Protein AF-A0A7S0TAI7-F1 (afdb_monomer_lite)

pLDDT: mean 79.93, std 14.96, range [39.25, 95.19]

Structure (mmCIF, N/CA/C/O backbone):
data_AF-A0A7S0TAI7-F1
#
_entry.id   AF-A0A7S0TAI7-F1
#
loop_
_atom_site.group_PDB
_atom_site.id
_atom_site.type_symbol
_atom_site.label_atom_id
_atom_site.label_alt_id
_atom_site.label_comp_id
_atom_site.label_asym_id
_atom_site.label_entity_id
_atom_site.label_seq_id
_atom_site.pdbx_PDB_ins_code
_atom_site.Cartn_x
_atom_site.Cartn_y
_atom_site.Cartn_z
_atom_site.occupancy
_atom_site.B_iso_or_equiv
_atom_site.auth_seq_id
_atom_site.auth_comp_id
_atom_site.auth_asym_id
_atom_site.auth_atom_id
_atom_site.pdbx_PDB_model_num
ATOM 1 N N . MET A 1 1 ? 7.697 -8.299 -8.522 1.00 50.38 1 MET A N 1
ATOM 2 C CA . MET A 1 1 ? 7.594 -9.772 -8.705 1.00 50.38 1 MET A CA 1
ATOM 3 C C . MET A 1 1 ? 7.096 -10.195 -10.099 1.00 50.38 1 MET A C 1
ATOM 5 O O . MET A 1 1 ? 7.446 -11.279 -10.552 1.00 50.38 1 MET A O 1
ATOM 9 N N . VAL A 1 2 ? 6.319 -9.353 -10.797 1.00 58.34 2 VAL A N 1
ATOM 10 C CA . VAL A 1 2 ? 5.763 -9.634 -12.139 1.00 58.34 2 VAL A CA 1
ATOM 11 C C . VAL A 1 2 ? 6.840 -9.710 -13.232 1.00 58.34 2 VAL A C 1
ATOM 13 O O . VAL A 1 2 ? 6.848 -10.672 -13.994 1.00 58.34 2 VAL A O 1
ATOM 16 N N . ALA A 1 3 ? 7.806 -8.783 -13.240 1.00 63.03 3 ALA A N 1
ATOM 17 C CA . ALA A 1 3 ? 8.882 -8.749 -14.238 1.00 63.03 3 ALA A CA 1
ATOM 18 C C . ALA A 1 3 ? 9.689 -10.059 -14.303 1.00 63.03 3 ALA A C 1
ATOM 20 O O . ALA A 1 3 ? 9.906 -10.595 -15.379 1.00 63.03 3 ALA A O 1
ATOM 21 N N . GLY A 1 4 ? 10.055 -10.649 -13.157 1.00 68.62 4 GLY A N 1
ATOM 22 C CA . GLY A 1 4 ? 10.811 -11.910 -13.126 1.00 68.62 4 GLY A CA 1
ATOM 23 C C . GLY A 1 4 ? 10.032 -13.114 -13.670 1.00 68.62 4 GLY A C 1
ATOM 24 O O . GLY A 1 4 ? 10.603 -13.956 -14.364 1.00 68.62 4 GLY A O 1
ATOM 25 N N . LYS A 1 5 ? 8.720 -13.183 -13.403 1.00 78.50 5 LYS A N 1
ATOM 26 C CA . LYS A 1 5 ? 7.843 -14.235 -13.944 1.00 78.50 5 LYS A CA 1
ATOM 27 C C . LYS A 1 5 ? 7.642 -14.068 -15.450 1.00 78.50 5 LYS A C 1
ATOM 29 O O . LYS A 1 5 ? 7.763 -15.048 -16.179 1.00 78.50 5 LYS A O 1
ATOM 34 N N . LEU A 1 6 ? 7.406 -12.837 -15.909 1.00 82.00 6 LEU A N 1
ATOM 35 C CA . LEU A 1 6 ? 7.269 -12.521 -17.330 1.00 82.00 6 LEU A CA 1
ATOM 36 C C . LEU A 1 6 ? 8.564 -12.818 -18.094 1.00 82.00 6 LEU A C 1
ATOM 38 O O . LEU A 1 6 ? 8.524 -13.518 -19.099 1.00 82.00 6 LEU A O 1
ATOM 42 N N . SER A 1 7 ? 9.715 -12.376 -17.583 1.00 80.88 7 SER A N 1
ATOM 43 C CA . SER A 1 7 ? 11.014 -12.660 -18.199 1.00 80.88 7 SER A CA 1
ATOM 44 C C . SER A 1 7 ? 11.284 -14.159 -18.280 1.00 80.88 7 SER A C 1
ATOM 46 O O . SER A 1 7 ? 11.722 -14.646 -19.317 1.00 80.88 7 SER A O 1
ATOM 48 N N . SER A 1 8 ? 10.966 -14.913 -17.225 1.00 83.44 8 SER A N 1
ATOM 49 C CA . SER A 1 8 ? 11.125 -16.372 -17.228 1.00 83.44 8 SER A CA 1
ATOM 50 C C . SER A 1 8 ? 10.260 -17.043 -18.299 1.00 83.44 8 SER A C 1
ATOM 52 O O . SER A 1 8 ? 10.715 -17.961 -18.978 1.00 83.44 8 SER A O 1
ATOM 54 N N . GLU A 1 9 ? 9.024 -16.579 -18.477 1.00 88.56 9 GLU A N 1
ATOM 55 C CA . GLU A 1 9 ? 8.106 -17.118 -19.481 1.00 88.56 9 GLU A CA 1
ATOM 56 C C . GLU A 1 9 ? 8.510 -16.727 -20.912 1.00 88.56 9 GLU A C 1
ATOM 58 O O . GLU A 1 9 ? 8.423 -17.545 -21.826 1.00 88.56 9 GLU A O 1
ATOM 63 N N . LEU A 1 10 ? 9.033 -15.515 -21.107 1.00 88.38 10 LEU A N 1
ATOM 64 C CA . LEU A 1 10 ? 9.591 -15.068 -22.384 1.00 88.38 10 LEU A CA 1
ATOM 65 C C . LEU A 1 10 ? 10.833 -15.884 -22.771 1.00 88.38 10 LEU A C 1
ATOM 67 O O . LEU A 1 10 ? 10.927 -16.350 -23.906 1.00 88.38 10 LEU A O 1
ATOM 71 N N . ILE A 1 11 ? 11.735 -16.147 -21.822 1.00 89.75 11 ILE A N 1
ATOM 72 C CA . ILE A 1 11 ? 12.920 -16.991 -22.044 1.00 89.75 11 ILE A CA 1
ATOM 73 C C . ILE A 1 11 ? 12.516 -18.410 -22.463 1.00 89.75 11 ILE A C 1
ATOM 75 O O . ILE A 1 11 ? 13.083 -18.953 -23.409 1.00 89.75 11 ILE A O 1
ATOM 79 N N . ARG A 1 12 ? 11.494 -19.003 -21.827 1.00 92.69 12 ARG A N 1
ATOM 80 C CA . ARG A 1 12 ? 10.959 -20.324 -22.224 1.00 92.69 12 ARG A CA 1
ATOM 81 C C . ARG A 1 12 ? 10.441 -20.362 -23.661 1.00 92.69 12 ARG A C 1
ATOM 83 O O . ARG A 1 12 ? 10.404 -21.430 -24.263 1.00 92.69 12 ARG A O 1
ATOM 90 N N . ARG A 1 13 ? 10.050 -19.213 -24.209 1.00 92.12 13 ARG A N 1
ATOM 91 C CA . ARG A 1 13 ? 9.591 -19.050 -25.595 1.00 92.12 13 ARG A CA 1
ATOM 92 C C . ARG A 1 13 ? 10.711 -18.616 -26.545 1.00 92.12 13 ARG A C 1
ATOM 94 O O . ARG A 1 13 ? 10.419 -18.142 -27.637 1.00 92.12 13 ARG A O 1
ATOM 101 N N . ASN A 1 14 ? 11.975 -18.784 -26.147 1.00 90.06 14 ASN A N 1
ATOM 102 C CA . ASN A 1 14 ? 13.171 -18.365 -26.886 1.00 90.06 14 ASN A CA 1
ATOM 103 C C . ASN A 1 14 ? 13.270 -16.851 -27.146 1.00 90.06 14 ASN A C 1
ATOM 105 O O . ASN A 1 14 ? 14.043 -16.428 -28.006 1.00 90.06 14 ASN A O 1
ATOM 109 N N . ALA A 1 15 ? 12.539 -16.023 -26.395 1.00 88.69 15 ALA A N 1
ATOM 110 C CA . ALA A 1 15 ? 12.752 -14.581 -26.408 1.00 88.69 15 ALA A CA 1
ATOM 111 C C . ALA A 1 15 ? 13.923 -14.197 -25.488 1.00 88.69 15 ALA A C 1
ATOM 113 O O . ALA A 1 15 ? 14.275 -14.916 -24.550 1.00 88.69 15 ALA A O 1
ATOM 114 N N . ARG A 1 16 ? 14.524 -13.032 -25.748 1.00 85.62 16 ARG A N 1
ATOM 115 C CA . ARG A 1 16 ? 15.621 -12.462 -24.951 1.00 85.62 16 ARG A CA 1
ATOM 116 C C . ARG A 1 16 ? 15.142 -11.173 -24.279 1.00 85.62 16 ARG A C 1
ATOM 118 O O . ARG A 1 16 ? 15.416 -10.092 -24.792 1.00 85.62 16 ARG A O 1
ATOM 125 N N . PRO A 1 17 ? 14.365 -11.265 -23.185 1.00 86.00 17 PRO A N 1
ATOM 126 C CA . PRO A 1 17 ? 13.837 -10.079 -22.532 1.00 86.00 17 PRO A CA 1
ATOM 127 C C . PRO A 1 17 ? 14.972 -9.276 -21.895 1.00 86.00 17 PRO A C 1
ATOM 129 O O . PRO A 1 17 ? 15.778 -9.820 -21.139 1.00 86.00 17 PRO A O 1
ATOM 132 N N . VAL A 1 18 ? 14.989 -7.973 -22.155 1.00 80.44 18 VAL A N 1
ATOM 133 C CA . VAL A 1 18 ? 15.789 -7.004 -21.405 1.00 80.44 18 VAL A CA 1
ATOM 134 C C . VAL A 1 18 ? 14.830 -6.195 -20.550 1.00 80.44 18 VAL A C 1
ATOM 136 O O . VAL A 1 18 ? 13.822 -5.689 -21.039 1.00 80.44 18 VAL A O 1
ATOM 139 N N . TRP A 1 19 ? 15.116 -6.118 -19.254 1.00 77.44 19 TRP A N 1
ATOM 140 C CA . TRP A 1 19 ? 14.303 -5.358 -18.316 1.00 77.44 19 TRP A CA 1
ATOM 141 C C . TRP A 1 19 ? 14.968 -4.017 -18.031 1.00 77.44 19 TRP A C 1
ATOM 143 O O . TRP A 1 19 ? 16.005 -3.977 -17.376 1.00 77.44 19 TRP A O 1
ATOM 153 N N . CYS A 1 20 ? 14.349 -2.935 -18.498 1.00 78.25 20 CYS A N 1
ATOM 154 C CA . CYS A 1 20 ? 14.818 -1.571 -18.278 1.00 78.25 20 CYS A CA 1
ATOM 155 C C . CYS A 1 20 ? 13.802 -0.818 -17.405 1.00 78.25 20 CYS A C 1
ATOM 157 O O . CYS A 1 20 ? 12.833 -0.264 -17.928 1.00 78.25 20 CYS A O 1
ATOM 159 N N . PRO A 1 21 ? 13.956 -0.813 -16.069 1.00 74.31 21 PRO A N 1
ATOM 160 C CA . PRO A 1 21 ? 13.068 -0.051 -15.204 1.00 74.31 21 PRO A CA 1
ATOM 161 C C . PRO A 1 21 ? 13.319 1.445 -15.423 1.00 74.31 21 PRO A C 1
ATOM 163 O O . PRO A 1 21 ? 14.348 1.968 -15.013 1.00 74.31 21 PRO A O 1
ATOM 166 N N . VAL A 1 22 ? 12.372 2.128 -16.065 1.00 75.56 22 VAL A N 1
ATOM 167 C CA . VAL A 1 22 ? 12.444 3.579 -16.337 1.00 75.56 22 VAL A CA 1
ATOM 168 C C . VAL A 1 22 ? 12.028 4.433 -15.138 1.00 75.56 22 VAL A C 1
ATOM 170 O O . VAL A 1 22 ? 12.395 5.600 -15.040 1.00 75.56 22 VAL A O 1
ATOM 173 N N . ASN A 1 23 ? 11.302 3.829 -14.197 1.00 77.62 23 ASN A N 1
ATOM 174 C CA . ASN A 1 23 ? 10.833 4.464 -12.975 1.00 77.62 23 ASN A CA 1
ATOM 175 C C . ASN A 1 23 ? 11.470 3.808 -11.748 1.00 77.62 23 ASN A C 1
ATOM 177 O O . ASN A 1 23 ? 11.729 2.602 -11.726 1.00 77.62 23 ASN A O 1
ATOM 181 N N . GLN A 1 24 ? 11.672 4.605 -10.706 1.00 80.06 24 GLN A N 1
ATOM 182 C CA . GLN A 1 24 ? 12.030 4.165 -9.368 1.00 80.06 24 GLN A CA 1
ATOM 183 C C . GLN A 1 24 ? 10.965 4.592 -8.366 1.00 80.06 24 GLN A C 1
ATOM 185 O O . GLN A 1 24 ? 10.348 5.649 -8.480 1.00 80.06 24 GLN A O 1
ATOM 190 N N . VAL A 1 25 ? 10.772 3.749 -7.362 1.00 81.50 25 VAL A N 1
ATOM 191 C CA . VAL A 1 25 ? 9.865 4.010 -6.253 1.00 81.50 25 VAL A CA 1
ATOM 192 C C . VAL A 1 25 ? 10.687 4.493 -5.070 1.00 81.50 25 VAL A C 1
ATOM 194 O O . VAL A 1 25 ? 11.567 3.779 -4.588 1.00 81.50 25 VAL A O 1
ATOM 197 N N . VAL A 1 26 ? 10.379 5.690 -4.587 1.00 81.62 26 VAL A N 1
ATOM 198 C CA . VAL A 1 26 ? 11.016 6.282 -3.413 1.00 81.62 26 VAL A CA 1
ATOM 199 C C . VAL A 1 26 ? 9.984 6.370 -2.299 1.00 81.62 26 VAL A C 1
ATOM 201 O O . VAL A 1 26 ? 8.971 7.048 -2.440 1.00 81.62 26 VAL A O 1
ATOM 204 N N . LEU A 1 27 ? 10.219 5.657 -1.197 1.00 80.69 27 LEU A N 1
ATOM 205 C CA . LEU A 1 27 ? 9.341 5.708 -0.025 1.00 80.69 27 LEU A CA 1
ATOM 206 C C . LEU A 1 27 ? 9.444 7.079 0.645 1.00 80.69 27 LEU A C 1
ATOM 208 O O . LEU A 1 27 ? 10.544 7.627 0.744 1.00 80.69 27 LEU A O 1
ATOM 212 N N . ASP A 1 28 ? 8.320 7.607 1.129 1.00 77.81 28 ASP A N 1
ATOM 213 C CA . ASP A 1 28 ? 8.264 8.952 1.711 1.00 77.81 28 ASP A CA 1
ATOM 214 C C . ASP A 1 28 ? 9.182 9.090 2.942 1.00 77.81 28 ASP A C 1
ATOM 216 O O . ASP A 1 28 ? 9.958 10.040 3.033 1.00 77.81 28 ASP A O 1
ATOM 220 N N . SER A 1 29 ? 9.225 8.059 3.798 1.00 65.12 29 SER A N 1
ATOM 221 C CA . SER A 1 29 ? 10.153 7.954 4.941 1.00 65.12 29 SER A CA 1
ATOM 222 C C . SER A 1 29 ? 11.623 8.161 4.543 1.00 65.12 29 SER A C 1
ATOM 224 O O . SER A 1 29 ? 12.410 8.780 5.258 1.00 65.12 29 SER A O 1
ATOM 226 N N . ARG A 1 30 ? 12.011 7.694 3.351 1.00 67.31 30 ARG A N 1
ATOM 227 C CA . ARG A 1 30 ? 13.399 7.721 2.869 1.00 67.31 30 ARG A CA 1
ATOM 228 C C . ARG A 1 30 ? 13.777 9.006 2.148 1.00 67.31 30 ARG A C 1
ATOM 230 O O . ARG A 1 30 ? 14.970 9.219 1.924 1.00 67.31 30 ARG A O 1
ATOM 237 N N . LEU A 1 31 ? 12.818 9.875 1.819 1.00 60.56 31 LEU A N 1
ATOM 238 C CA . LEU A 1 31 ? 13.099 11.155 1.156 1.00 60.56 31 LEU A CA 1
ATOM 239 C C . LEU A 1 31 ? 14.039 12.035 1.989 1.00 60.56 31 LEU A C 1
ATOM 241 O O . LEU A 1 31 ? 14.880 12.729 1.422 1.00 60.56 31 LEU A O 1
ATOM 245 N N . ARG A 1 32 ? 14.002 11.911 3.324 1.00 58.22 32 ARG A N 1
ATOM 246 C CA . ARG A 1 32 ? 14.950 12.573 4.238 1.00 58.22 32 ARG A CA 1
ATOM 247 C C . ARG A 1 32 ? 16.418 12.231 3.951 1.00 58.22 32 ARG A C 1
ATOM 249 O O . ARG A 1 32 ? 17.289 13.066 4.164 1.00 58.22 32 ARG A O 1
ATOM 256 N N . ARG A 1 33 ? 16.712 11.011 3.484 1.00 54.72 33 ARG A N 1
ATOM 257 C CA . ARG A 1 33 ? 18.091 10.504 3.335 1.00 54.72 33 ARG A CA 1
ATOM 258 C C . ARG A 1 33 ? 18.715 10.804 1.976 1.00 54.72 33 ARG A C 1
ATOM 260 O O . ARG A 1 33 ? 19.932 10.735 1.855 1.00 54.72 33 ARG A O 1
ATOM 267 N N . LEU A 1 34 ? 17.907 11.111 0.962 1.00 51.22 34 LEU A N 1
ATOM 268 C CA . LEU A 1 34 ? 18.382 11.203 -0.422 1.00 51.22 34 LEU A CA 1
ATOM 269 C C . LEU A 1 34 ? 18.854 12.598 -0.845 1.00 51.22 34 LEU A C 1
ATOM 271 O O . LEU A 1 34 ? 19.317 12.736 -1.971 1.00 51.22 34 LEU A O 1
ATOM 275 N N . GLY A 1 35 ? 18.776 13.622 0.016 1.00 47.53 35 GLY A N 1
ATOM 276 C CA . GLY A 1 35 ? 19.361 14.946 -0.259 1.00 47.53 35 GLY A CA 1
ATOM 277 C C . GLY A 1 35 ? 18.914 15.591 -1.580 1.00 47.53 35 GLY A C 1
ATOM 278 O O . GLY A 1 35 ? 19.583 16.491 -2.084 1.00 47.53 35 GLY A O 1
ATOM 279 N N . ALA A 1 36 ? 17.806 15.127 -2.165 1.00 44.38 36 ALA A N 1
ATOM 280 C CA . ALA A 1 36 ? 17.353 15.522 -3.487 1.00 44.38 36 ALA A CA 1
ATOM 281 C C . ALA A 1 36 ? 16.633 16.875 -3.413 1.00 44.38 36 ALA A C 1
ATOM 283 O O . ALA A 1 36 ? 15.410 16.941 -3.364 1.00 44.38 36 ALA A O 1
ATOM 284 N N . GLY A 1 37 ? 17.426 17.946 -3.366 1.00 41.34 37 GLY A N 1
ATOM 285 C CA . GLY A 1 37 ? 17.223 19.217 -4.073 1.00 41.34 37 GLY A CA 1
ATOM 286 C C . GLY A 1 37 ? 16.024 20.120 -3.759 1.00 41.34 37 GLY A C 1
ATOM 287 O O . GLY A 1 37 ? 16.156 21.319 -3.970 1.00 41.34 37 GLY A O 1
ATOM 288 N N . VAL A 1 38 ? 14.884 19.630 -3.268 1.00 43.66 38 VAL A N 1
ATOM 289 C CA . VAL A 1 38 ? 13.688 20.446 -2.979 1.00 43.66 38 VAL A CA 1
ATOM 290 C C . VAL A 1 38 ? 12.870 19.800 -1.855 1.00 43.66 38 VAL A C 1
ATOM 292 O O . VAL A 1 38 ? 11.748 19.352 -2.059 1.00 43.66 38 VAL A O 1
ATOM 295 N N . VAL A 1 39 ? 13.422 19.711 -0.644 1.00 43.34 39 VAL A N 1
ATOM 296 C CA . VAL A 1 39 ? 12.605 19.422 0.547 1.00 43.34 39 VAL A CA 1
ATOM 297 C C . VAL A 1 39 ? 13.062 20.332 1.678 1.00 43.34 39 VAL A C 1
ATOM 299 O O . VAL A 1 39 ? 13.987 20.035 2.431 1.00 43.34 39 VAL A O 1
ATOM 302 N N . THR A 1 40 ? 12.416 21.488 1.772 1.00 39.25 40 THR A N 1
ATOM 303 C CA . THR A 1 40 ? 12.412 22.321 2.973 1.00 39.25 40 THR A CA 1
ATOM 304 C C . THR A 1 40 ? 11.768 21.520 4.108 1.00 39.25 40 THR A C 1
ATOM 306 O O . THR A 1 40 ? 10.599 21.183 3.986 1.00 39.25 40 THR A O 1
ATOM 309 N N . GLN A 1 41 ? 12.525 21.177 5.157 1.00 41.72 41 GLN A N 1
ATOM 310 C CA . GLN A 1 41 ? 12.052 20.855 6.522 1.00 41.72 41 GLN A CA 1
ATOM 311 C C . GLN A 1 41 ? 10.620 20.280 6.681 1.00 41.72 41 GLN A C 1
ATOM 313 O O . GLN A 1 41 ? 9.854 20.791 7.490 1.00 41.72 41 GLN A O 1
ATOM 318 N N . ASN A 1 42 ? 10.245 19.215 5.969 1.00 48.50 42 ASN A N 1
ATOM 319 C CA . ASN A 1 42 ? 8.951 18.570 6.197 1.00 48.50 42 ASN A CA 1
ATOM 320 C C . ASN A 1 42 ? 9.164 17.209 6.848 1.00 48.50 42 ASN A C 1
ATOM 322 O O . ASN A 1 42 ? 9.774 16.300 6.278 1.00 48.50 42 ASN A O 1
ATOM 326 N N . ASP A 1 43 ? 8.665 17.091 8.074 1.00 58.09 43 ASP A N 1
ATOM 327 C CA . ASP A 1 43 ? 8.424 15.810 8.708 1.00 58.09 43 ASP A CA 1
ATOM 328 C C . ASP A 1 43 ? 7.557 14.958 7.784 1.00 58.09 43 ASP A C 1
ATOM 330 O O . ASP A 1 43 ? 6.538 15.424 7.277 1.00 58.09 43 ASP A O 1
ATOM 334 N N . SER A 1 44 ? 8.001 13.731 7.500 1.00 73.06 44 SER A N 1
ATOM 335 C CA . SER A 1 44 ? 7.239 12.810 6.658 1.00 73.06 44 SER A CA 1
ATOM 336 C C . SER A 1 44 ? 5.847 12.644 7.269 1.00 73.06 44 SER A C 1
ATOM 338 O O . SER A 1 44 ? 5.715 12.151 8.392 1.00 73.06 44 SER A O 1
ATOM 340 N N . GLU A 1 45 ? 4.810 13.052 6.532 1.00 84.25 45 GLU A N 1
ATOM 341 C CA . GLU A 1 45 ? 3.407 12.894 6.941 1.00 84.25 45 GLU A CA 1
ATOM 342 C C . GLU A 1 45 ? 3.107 11.428 7.275 1.00 84.25 45 GLU A C 1
ATOM 344 O O . GLU A 1 45 ? 2.316 11.134 8.170 1.00 84.25 45 GLU A O 1
ATOM 349 N N . LEU A 1 46 ? 3.791 10.500 6.595 1.00 89.56 46 LEU A N 1
ATOM 350 C CA . LEU A 1 46 ? 3.717 9.072 6.868 1.00 89.56 46 LEU A CA 1
ATOM 351 C C . LEU A 1 46 ? 4.274 8.708 8.244 1.00 89.56 46 LEU A C 1
ATOM 353 O O . LEU A 1 46 ? 3.648 7.914 8.943 1.00 89.56 46 LEU A O 1
ATOM 357 N N . LEU A 1 47 ? 5.410 9.275 8.660 1.00 88.88 47 LEU A N 1
ATOM 358 C CA . LEU A 1 47 ? 5.949 9.031 10.002 1.00 88.88 47 LEU A CA 1
ATOM 359 C C . LEU A 1 47 ? 4.989 9.546 11.072 1.00 88.88 47 LEU A C 1
ATOM 361 O O . LEU A 1 47 ? 4.685 8.812 12.008 1.00 88.88 47 LEU A O 1
ATOM 365 N N . TYR A 1 48 ? 4.454 10.757 10.902 1.00 88.50 48 TYR A N 1
ATOM 366 C CA . TYR A 1 48 ? 3.476 11.318 11.834 1.00 88.50 48 TYR A CA 1
ATOM 367 C C . TYR A 1 48 ? 2.209 10.455 11.915 1.00 88.50 48 TYR A C 1
ATOM 369 O O . TYR A 1 48 ? 1.799 10.045 13.000 1.00 88.50 48 TYR A O 1
ATOM 377 N N . ALA A 1 49 ? 1.637 10.085 10.766 1.00 91.19 49 ALA A N 1
ATOM 378 C CA . ALA A 1 49 ? 0.470 9.210 10.711 1.00 91.19 49 ALA A CA 1
ATOM 379 C C . ALA A 1 49 ? 0.738 7.819 11.312 1.00 91.19 49 ALA A C 1
ATOM 381 O O . ALA A 1 49 ? -0.166 7.218 11.885 1.00 91.19 49 ALA A O 1
ATOM 382 N N . THR A 1 50 ? 1.975 7.318 11.218 1.00 91.75 50 THR A N 1
ATOM 383 C CA . THR A 1 50 ? 2.383 6.041 11.825 1.00 91.75 50 THR A CA 1
ATOM 384 C C . THR A 1 50 ? 2.554 6.156 13.343 1.00 91.75 50 THR A C 1
ATOM 386 O O . THR A 1 50 ? 2.243 5.210 14.061 1.00 91.75 50 THR A O 1
ATOM 389 N N . VAL A 1 51 ? 2.996 7.304 13.865 1.00 90.81 51 VAL A N 1
ATOM 390 C CA . VAL A 1 51 ? 2.998 7.565 15.317 1.00 90.81 51 VAL A CA 1
ATOM 391 C C . VAL A 1 51 ? 1.565 7.646 15.849 1.00 90.81 51 VAL A C 1
ATOM 393 O O . VAL A 1 51 ? 1.253 7.063 16.884 1.00 90.81 51 VAL A O 1
ATOM 396 N N . GLU A 1 52 ? 0.671 8.308 15.116 1.00 91.94 52 GLU A N 1
ATOM 397 C CA . GLU A 1 52 ? -0.744 8.443 15.474 1.00 91.94 52 GLU A CA 1
ATOM 398 C C . GLU A 1 52 ? -1.617 7.268 15.012 1.00 91.94 52 GLU A C 1
ATOM 400 O O . GLU A 1 52 ? -2.841 7.401 14.942 1.00 91.94 52 GLU A O 1
ATOM 405 N N . LEU A 1 53 ? -1.032 6.112 14.686 1.00 91.62 53 LEU A N 1
ATOM 406 C CA . LEU A 1 53 ? -1.762 5.032 14.020 1.00 91.62 53 LEU A CA 1
ATOM 407 C C . LEU A 1 53 ? -2.969 4.541 14.834 1.00 91.62 53 LEU A C 1
ATOM 409 O O . LEU A 1 53 ? -4.010 4.237 14.266 1.00 91.62 53 LEU A O 1
ATOM 413 N N . SER A 1 54 ? -2.867 4.555 16.167 1.00 90.12 54 SER A N 1
ATOM 414 C CA . SER A 1 54 ? -3.956 4.198 17.089 1.00 90.12 54 SER A CA 1
ATOM 415 C C . SER A 1 54 ? -5.138 5.172 17.088 1.00 90.12 54 SER A C 1
ATOM 417 O O . SER A 1 54 ? -6.158 4.889 17.707 1.00 90.12 54 SER A O 1
ATOM 419 N N . SER A 1 55 ? -4.994 6.344 16.464 1.00 91.25 55 SER A N 1
ATOM 420 C CA . SER A 1 55 ? -6.088 7.302 16.283 1.00 91.25 55 SER A CA 1
ATOM 421 C C . SER A 1 55 ? -6.952 6.994 15.061 1.00 91.25 55 SER A C 1
ATOM 423 O O . SER A 1 55 ? -7.984 7.635 14.892 1.00 91.25 55 SER A O 1
ATOM 425 N N . TYR A 1 56 ? -6.530 6.047 14.218 1.00 91.88 56 TYR A N 1
ATOM 426 C CA . TYR A 1 56 ? -7.277 5.589 13.056 1.00 91.88 56 TYR A CA 1
ATOM 427 C C . TYR A 1 56 ? -7.927 4.244 13.352 1.00 91.88 56 TYR A C 1
ATOM 429 O O . TYR A 1 56 ? -7.275 3.309 13.804 1.00 91.88 56 TYR A O 1
ATOM 437 N N . GLU A 1 57 ? -9.205 4.111 13.034 1.00 90.56 57 GLU A N 1
ATOM 438 C CA . GLU A 1 57 ? -9.907 2.836 13.113 1.00 90.56 57 GLU A CA 1
ATOM 439 C C . GLU A 1 57 ? -9.579 1.953 11.909 1.00 90.56 57 GLU A C 1
ATOM 441 O O . GLU A 1 57 ? -9.561 0.730 12.032 1.00 90.56 57 GLU A O 1
ATOM 446 N N . ILE A 1 58 ? -9.322 2.564 10.747 1.00 91.06 58 ILE A N 1
ATOM 447 C CA . ILE A 1 58 ? -9.101 1.850 9.487 1.00 91.06 58 ILE A CA 1
ATOM 448 C C . ILE A 1 58 ? -7.865 2.388 8.781 1.00 91.06 58 ILE A C 1
ATOM 450 O O . ILE A 1 58 ? -7.729 3.594 8.580 1.00 91.06 58 ILE A O 1
ATOM 454 N N . VAL A 1 59 ? -7.011 1.480 8.311 1.00 93.75 59 VAL A N 1
ATOM 455 C CA . VAL A 1 59 ? -5.904 1.806 7.406 1.00 93.75 59 VAL A CA 1
ATOM 456 C C . VAL A 1 59 ? -6.054 1.007 6.121 1.00 93.75 59 VAL A C 1
ATOM 458 O O . VAL A 1 59 ? -6.086 -0.223 6.142 1.00 93.75 59 VAL A O 1
ATOM 461 N N . MET A 1 60 ? -6.130 1.707 4.992 1.00 92.81 60 MET A N 1
ATOM 462 C CA . MET A 1 60 ? -6.245 1.095 3.672 1.00 92.81 60 MET A CA 1
ATOM 463 C C . MET A 1 60 ? -4.892 1.091 2.955 1.00 92.81 60 MET A C 1
ATOM 465 O O . MET A 1 60 ? -4.269 2.140 2.769 1.00 92.81 60 MET A O 1
ATOM 469 N N . LEU A 1 61 ? -4.471 -0.099 2.523 1.00 92.62 61 LEU A N 1
ATOM 470 C CA . LEU A 1 61 ? -3.236 -0.343 1.778 1.00 92.62 61 LEU A CA 1
ATOM 471 C C . LEU A 1 61 ? -3.590 -0.794 0.355 1.00 92.62 61 LEU A C 1
ATOM 473 O O . LEU A 1 61 ? -4.187 -1.857 0.160 1.00 92.62 61 LEU A O 1
ATOM 477 N N . PHE A 1 62 ? -3.246 0.026 -0.639 1.00 87.75 62 PHE A N 1
ATOM 478 C CA . PHE A 1 62 ? -3.678 -0.176 -2.028 1.00 87.75 62 PHE A CA 1
ATOM 479 C C . PHE A 1 62 ? -2.752 -1.078 -2.841 1.00 87.75 62 PHE A C 1
ATOM 481 O O . PHE A 1 62 ? -3.185 -1.700 -3.806 1.00 87.75 62 PHE A O 1
ATOM 488 N N . ASP A 1 63 ? -1.479 -1.154 -2.476 1.00 89.62 63 ASP A N 1
ATOM 489 C CA . ASP A 1 63 ? -0.468 -1.864 -3.254 1.00 89.62 63 ASP A CA 1
ATOM 490 C C . ASP A 1 63 ? 0.689 -2.351 -2.370 1.00 89.62 63 ASP A C 1
ATOM 492 O O . ASP A 1 63 ? 0.809 -1.982 -1.198 1.00 89.62 63 ASP A O 1
ATOM 496 N N . GLU A 1 64 ? 1.562 -3.190 -2.933 1.00 91.62 64 GLU A N 1
ATOM 497 C CA . GLU A 1 64 ? 2.745 -3.713 -2.234 1.00 91.62 64 GLU A CA 1
ATOM 498 C C . GLU A 1 64 ? 3.635 -2.585 -1.685 1.00 91.62 64 GLU A C 1
ATOM 500 O O . GLU A 1 64 ? 4.231 -2.725 -0.616 1.00 91.62 64 GLU A O 1
ATOM 505 N N . VAL A 1 65 ? 3.714 -1.453 -2.387 1.00 91.12 65 VAL A N 1
ATOM 506 C CA . VAL A 1 65 ? 4.578 -0.333 -2.011 1.00 91.12 65 VAL A CA 1
ATOM 507 C C . VAL A 1 65 ? 4.040 0.382 -0.775 1.00 91.12 65 VAL A C 1
ATOM 509 O O . VAL A 1 65 ? 4.819 0.710 0.113 1.00 91.12 65 VAL A O 1
ATOM 512 N N . SER A 1 66 ? 2.726 0.563 -0.660 1.00 92.25 66 SER A N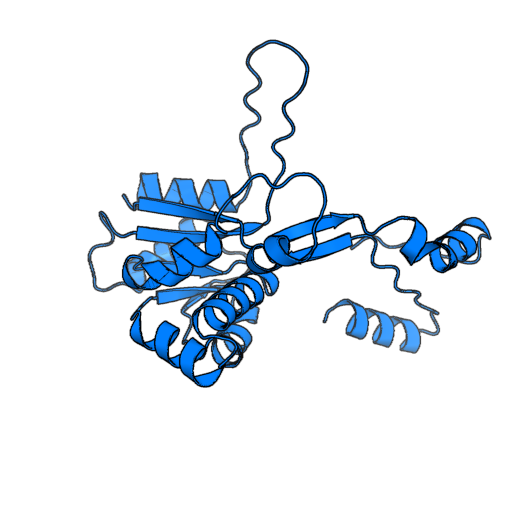 1
ATOM 513 C CA . SER A 1 66 ? 2.079 1.138 0.523 1.00 92.25 66 SER A CA 1
ATOM 514 C C . SER A 1 66 ? 2.310 0.285 1.780 1.00 92.25 66 SER A C 1
ATOM 516 O O . SER A 1 66 ? 2.567 0.830 2.854 1.00 92.25 66 SER A O 1
ATOM 518 N N . VAL A 1 67 ? 2.334 -1.050 1.642 1.00 94.62 67 VAL A N 1
ATOM 519 C CA . VAL A 1 67 ? 2.692 -1.977 2.733 1.00 94.62 67 VAL A CA 1
ATOM 520 C C . VAL A 1 67 ? 4.152 -1.777 3.146 1.00 94.62 67 VAL A C 1
ATOM 522 O O . VAL A 1 67 ? 4.466 -1.704 4.335 1.00 94.62 67 VAL A O 1
ATOM 525 N N . LEU A 1 68 ? 5.058 -1.678 2.167 1.00 93.69 68 LEU A N 1
ATOM 526 C CA . LEU A 1 68 ? 6.480 -1.449 2.426 1.00 93.69 68 LEU A CA 1
ATOM 527 C C . LEU A 1 68 ? 6.738 -0.077 3.050 1.00 93.69 68 LEU A C 1
ATOM 529 O O . LEU A 1 68 ? 7.563 0.008 3.951 1.00 93.69 68 LEU A O 1
ATOM 533 N N . ALA A 1 69 ? 6.028 0.960 2.612 1.00 92.00 69 ALA A N 1
ATOM 534 C CA . ALA A 1 69 ? 6.133 2.310 3.149 1.00 92.00 69 ALA A CA 1
ATOM 535 C C . ALA A 1 69 ? 5.756 2.349 4.634 1.00 92.00 69 ALA A C 1
ATOM 537 O O . ALA A 1 69 ? 6.538 2.838 5.446 1.00 92.00 69 ALA A O 1
ATOM 538 N N . LEU A 1 70 ? 4.609 1.766 5.006 1.00 94.06 70 LEU A N 1
ATOM 539 C CA . LEU A 1 70 ? 4.182 1.695 6.405 1.00 94.06 70 LEU A CA 1
ATOM 540 C C . LEU A 1 70 ? 5.171 0.896 7.263 1.00 94.06 70 LEU A C 1
ATOM 542 O O . LEU A 1 70 ? 5.501 1.308 8.374 1.00 94.06 70 LEU A O 1
ATOM 546 N N . ARG A 1 71 ? 5.696 -0.221 6.739 1.00 94.50 71 ARG A N 1
ATOM 547 C CA . ARG A 1 71 ? 6.746 -0.988 7.425 1.00 94.50 71 ARG A CA 1
ATOM 548 C C . ARG A 1 71 ? 7.989 -0.139 7.663 1.00 94.50 71 ARG A C 1
ATOM 550 O O . ARG A 1 71 ? 8.556 -0.188 8.747 1.00 94.50 71 ARG A O 1
ATOM 557 N N . ASP A 1 72 ? 8.442 0.579 6.643 1.00 91.94 72 ASP A N 1
ATOM 558 C CA . ASP A 1 72 ? 9.669 1.369 6.707 1.00 91.94 72 ASP A CA 1
ATOM 559 C C . ASP A 1 72 ? 9.524 2.538 7.690 1.00 91.94 72 ASP A C 1
ATOM 561 O O . ASP A 1 72 ? 10.425 2.771 8.490 1.00 91.94 72 ASP A O 1
ATOM 565 N N . ALA A 1 73 ? 8.358 3.190 7.711 1.00 91.44 73 ALA A N 1
ATOM 566 C CA . ALA A 1 73 ? 8.013 4.205 8.703 1.00 91.44 73 ALA A CA 1
ATOM 567 C C . ALA A 1 73 ? 7.999 3.639 10.134 1.00 91.44 73 ALA A C 1
ATOM 569 O O . ALA A 1 73 ? 8.603 4.215 11.038 1.00 91.44 73 ALA A O 1
ATOM 570 N N . ALA A 1 74 ? 7.378 2.473 10.342 1.00 93.00 74 ALA A N 1
ATOM 571 C CA . ALA A 1 74 ? 7.361 1.810 11.645 1.00 93.00 74 ALA A CA 1
ATOM 572 C C . ALA A 1 74 ? 8.765 1.375 12.099 1.00 93.00 74 ALA A C 1
ATOM 574 O O . ALA A 1 74 ? 9.096 1.478 13.278 1.00 93.00 74 ALA A O 1
ATOM 575 N N . LEU A 1 75 ? 9.606 0.911 11.169 1.00 92.69 75 LEU A N 1
ATOM 576 C CA . LEU A 1 75 ? 11.008 0.597 11.438 1.00 92.69 75 LEU A CA 1
ATOM 577 C C . LEU A 1 75 ? 11.803 1.840 11.821 1.00 92.69 75 LEU A C 1
ATOM 579 O O . LEU A 1 75 ? 12.617 1.757 12.731 1.00 92.69 75 LEU A O 1
ATOM 583 N N . GLU A 1 76 ? 11.584 2.971 11.152 1.00 90.19 76 GLU A N 1
ATOM 584 C CA . GLU A 1 76 ? 12.254 4.229 11.488 1.00 90.19 76 GLU A CA 1
ATOM 585 C C . GLU A 1 76 ? 11.888 4.698 12.900 1.00 90.19 76 GLU A C 1
ATOM 587 O O . GLU A 1 76 ? 12.782 5.034 13.668 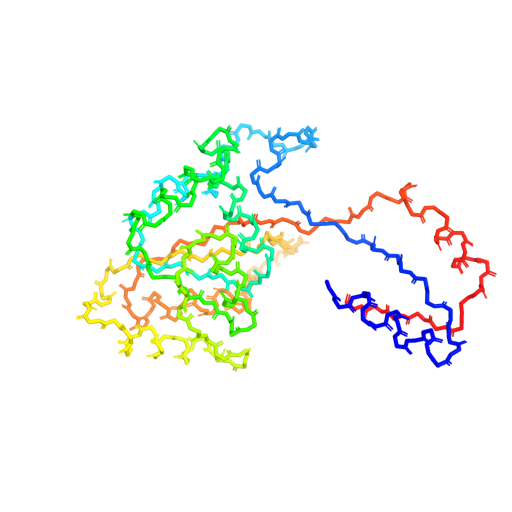1.00 90.19 76 GLU A O 1
ATOM 592 N N . ILE A 1 77 ? 10.608 4.624 13.278 1.00 89.31 77 ILE A N 1
ATOM 593 C CA . ILE A 1 77 ? 10.138 4.948 14.639 1.00 89.31 77 ILE A CA 1
ATOM 594 C C . ILE A 1 77 ? 10.729 3.994 15.689 1.00 89.31 77 ILE A C 1
ATOM 596 O O . ILE A 1 77 ? 10.966 4.385 16.828 1.00 89.31 77 ILE A O 1
ATOM 600 N N . ALA A 1 78 ? 10.963 2.737 15.315 1.00 91.69 78 ALA A N 1
ATOM 601 C CA . ALA A 1 78 ? 11.505 1.700 16.186 1.00 91.69 78 ALA A CA 1
ATOM 602 C C . ALA A 1 78 ? 13.041 1.567 16.114 1.00 91.69 78 ALA A C 1
ATOM 604 O O . ALA A 1 78 ? 13.567 0.498 16.442 1.00 91.69 78 ALA A O 1
ATOM 605 N N . ASP A 1 79 ? 13.756 2.590 15.632 1.00 89.69 79 ASP A N 1
ATOM 606 C CA . ASP A 1 79 ? 15.222 2.608 15.486 1.00 89.69 79 ASP A CA 1
ATOM 607 C C . ASP A 1 79 ? 15.790 1.381 14.735 1.00 89.69 79 ASP A C 1
ATOM 609 O O . ASP A 1 79 ? 16.853 0.842 15.045 1.00 89.69 79 ASP A O 1
ATOM 613 N N . GLY A 1 80 ? 15.057 0.897 13.730 1.00 90.19 80 GLY A N 1
ATOM 614 C CA . GLY A 1 80 ? 15.418 -0.251 12.896 1.00 90.19 80 GLY A CA 1
ATOM 615 C C . GLY A 1 80 ? 15.074 -1.626 13.483 1.00 90.19 80 GLY A C 1
ATOM 616 O O . GLY A 1 80 ? 15.377 -2.645 12.857 1.00 90.19 80 GLY A O 1
ATOM 617 N N . ASN A 1 81 ? 14.427 -1.700 14.649 1.00 94.25 81 ASN A N 1
ATOM 618 C CA . ASN A 1 81 ? 14.057 -2.966 15.281 1.00 94.25 81 ASN A CA 1
ATOM 619 C C . ASN A 1 81 ? 12.713 -3.512 14.751 1.00 94.25 81 ASN A C 1
ATOM 621 O O . ASN A 1 81 ? 11.642 -3.083 15.178 1.00 94.25 81 ASN A O 1
ATOM 625 N N . ASP A 1 82 ? 12.763 -4.518 13.865 1.00 93.94 82 ASP A N 1
ATOM 626 C CA . ASP A 1 82 ? 11.574 -5.132 13.230 1.00 93.94 82 ASP A CA 1
ATOM 627 C C . ASP A 1 82 ? 10.583 -5.728 14.241 1.00 93.94 82 ASP A C 1
ATOM 629 O O . ASP A 1 82 ? 9.371 -5.607 14.068 1.00 93.94 82 ASP A O 1
ATOM 633 N N . ALA A 1 83 ? 11.075 -6.326 15.331 1.00 93.62 83 ALA A N 1
ATOM 634 C CA . ALA A 1 83 ? 10.209 -6.911 16.351 1.00 93.62 83 ALA A CA 1
ATOM 635 C C . ALA A 1 83 ? 9.464 -5.832 17.150 1.00 93.62 83 ALA A C 1
ATOM 637 O O . ALA A 1 83 ? 8.285 -6.005 17.464 1.00 93.62 83 ALA A O 1
ATOM 638 N N . LEU A 1 84 ? 10.136 -4.720 17.467 1.00 93.19 84 LEU A N 1
ATOM 639 C CA . LEU A 1 84 ? 9.513 -3.580 18.139 1.00 93.19 84 LEU A CA 1
ATOM 640 C C . LEU A 1 84 ? 8.510 -2.879 17.215 1.00 93.19 84 LEU A C 1
ATOM 642 O O . LEU A 1 84 ? 7.392 -2.615 17.647 1.00 93.19 84 LEU A O 1
ATOM 646 N N . ALA A 1 85 ? 8.866 -2.671 15.943 1.00 92.94 85 ALA A N 1
ATOM 647 C CA . ALA A 1 85 ? 7.982 -2.086 14.937 1.00 92.94 85 ALA A CA 1
ATOM 648 C C . ALA A 1 85 ? 6.678 -2.888 14.792 1.00 92.94 85 ALA A C 1
ATOM 650 O O . ALA A 1 85 ? 5.587 -2.335 14.916 1.00 92.94 85 ALA A O 1
ATOM 651 N N . LYS A 1 86 ? 6.772 -4.213 14.618 1.00 93.19 86 LYS A N 1
ATOM 652 C CA . LYS A 1 86 ? 5.593 -5.092 14.522 1.00 93.19 86 LYS A CA 1
ATOM 653 C C . LYS A 1 86 ? 4.744 -5.071 15.789 1.00 93.19 86 LYS A C 1
ATOM 655 O O . LYS A 1 86 ? 3.522 -5.011 15.698 1.00 93.19 86 LYS A O 1
ATOM 660 N N . ARG A 1 87 ? 5.368 -5.081 16.971 1.00 93.06 87 ARG A N 1
ATOM 661 C CA . ARG A 1 87 ? 4.638 -4.985 18.247 1.00 93.06 87 ARG A CA 1
ATOM 662 C C . ARG A 1 87 ? 3.905 -3.655 18.392 1.00 93.06 87 ARG A C 1
ATOM 664 O O . ARG A 1 87 ? 2.768 -3.659 18.848 1.00 93.06 87 ARG A O 1
ATOM 671 N N . ALA A 1 88 ? 4.533 -2.546 18.004 1.00 90.50 88 ALA A N 1
ATOM 672 C CA . ALA A 1 88 ? 3.908 -1.228 18.040 1.00 90.50 88 ALA A CA 1
ATOM 673 C C . ALA A 1 88 ? 2.669 -1.184 17.135 1.00 90.50 88 ALA A C 1
ATOM 675 O O . ALA A 1 88 ? 1.597 -0.805 17.597 1.00 90.50 88 ALA A O 1
ATOM 676 N N . LEU A 1 89 ? 2.790 -1.684 15.900 1.00 92.44 89 LEU A N 1
ATOM 677 C CA . LEU A 1 89 ? 1.671 -1.794 14.961 1.00 92.44 89 LEU A CA 1
ATOM 678 C C . LEU A 1 89 ? 0.535 -2.677 15.506 1.00 92.44 89 LEU A C 1
ATOM 680 O O . LEU A 1 89 ? -0.634 -2.308 15.431 1.00 92.44 89 LEU A O 1
ATOM 684 N N . GLN A 1 90 ? 0.863 -3.838 16.082 1.00 91.19 90 GLN A N 1
ATOM 685 C CA . GLN A 1 90 ? -0.120 -4.751 16.682 1.00 91.19 90 GLN A CA 1
ATOM 686 C C . GLN A 1 90 ? -0.852 -4.124 17.875 1.00 91.19 90 GLN A C 1
ATOM 688 O O . GLN A 1 90 ? -2.042 -4.370 18.071 1.00 91.19 90 GLN A O 1
ATOM 693 N N . ALA A 1 91 ? -0.155 -3.311 18.672 1.00 88.56 91 ALA A N 1
ATOM 694 C CA . ALA A 1 91 ? -0.732 -2.628 19.824 1.00 88.56 91 ALA A CA 1
ATOM 695 C C . ALA A 1 91 ? -1.716 -1.515 19.430 1.00 88.56 91 ALA A C 1
ATOM 697 O O . ALA A 1 91 ? -2.575 -1.167 20.238 1.00 88.56 91 ALA A O 1
ATOM 698 N N . SER A 1 92 ? -1.637 -0.989 18.203 1.00 86.00 92 SER A N 1
ATOM 699 C CA . SER A 1 92 ? -2.520 0.081 17.724 1.00 86.00 92 SER A CA 1
ATOM 700 C C . SER A 1 92 ? -3.982 -0.351 17.533 1.00 86.00 92 SER A C 1
ATOM 702 O O . SER A 1 92 ? -4.826 0.521 17.372 1.00 86.00 92 SER A O 1
ATOM 704 N N . GLN A 1 93 ? -4.299 -1.657 17.572 1.00 82.88 93 GLN A N 1
ATOM 705 C CA . GLN A 1 93 ? -5.666 -2.204 17.439 1.00 82.88 93 GLN A CA 1
ATOM 706 C C . GLN A 1 93 ? -6.449 -1.684 16.215 1.00 82.88 93 GLN A C 1
ATOM 708 O O . GLN A 1 93 ? -7.667 -1.519 16.266 1.00 82.88 93 GLN A O 1
ATOM 713 N N . ILE A 1 94 ? -5.740 -1.436 15.117 1.00 87.19 94 ILE A N 1
ATOM 714 C CA . ILE A 1 94 ? -6.295 -0.916 13.864 1.00 87.19 94 ILE A CA 1
ATOM 715 C C . ILE A 1 94 ? -6.834 -2.035 12.976 1.00 87.19 94 ILE A C 1
ATOM 717 O O . ILE A 1 94 ? -6.258 -3.126 12.916 1.00 87.19 94 ILE A O 1
ATOM 721 N N . ASP A 1 95 ? -7.874 -1.733 12.202 1.00 89.38 95 ASP A N 1
ATOM 722 C CA . ASP A 1 95 ? -8.310 -2.606 11.121 1.00 89.38 95 ASP A CA 1
ATOM 723 C C . ASP A 1 95 ? -7.541 -2.285 9.835 1.00 89.38 95 ASP A C 1
ATOM 725 O O . ASP A 1 95 ? -7.755 -1.256 9.187 1.00 89.38 95 ASP A O 1
ATOM 729 N N . ILE A 1 96 ? -6.657 -3.197 9.425 1.00 92.44 96 ILE A N 1
ATOM 730 C CA . ILE A 1 96 ? -6.014 -3.108 8.112 1.00 92.44 96 ILE A CA 1
ATOM 731 C C . ILE A 1 96 ? -6.957 -3.648 7.049 1.00 92.44 96 ILE A C 1
ATOM 733 O O . ILE A 1 96 ? -7.457 -4.766 7.161 1.00 92.44 96 ILE A O 1
ATOM 737 N N . CYS A 1 97 ? -7.141 -2.883 5.981 1.00 91.50 97 CYS A N 1
ATOM 738 C CA . CYS A 1 97 ? -7.861 -3.309 4.792 1.00 91.50 97 CYS A CA 1
ATOM 739 C C . CYS A 1 97 ? -6.927 -3.253 3.584 1.00 91.50 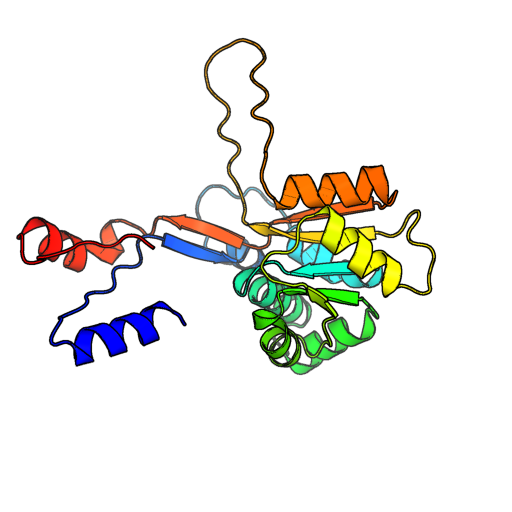97 CYS A C 1
ATOM 741 O O . CYS A 1 97 ? -6.202 -2.277 3.385 1.00 91.50 97 CYS A O 1
ATOM 743 N N . CYS A 1 98 ? -6.908 -4.313 2.783 1.00 91.94 98 CYS A N 1
ATOM 744 C CA . CYS A 1 98 ? -6.084 -4.365 1.581 1.00 91.94 98 CYS A CA 1
ATOM 745 C C . CYS A 1 98 ? -6.684 -5.301 0.532 1.00 91.94 98 CYS A C 1
ATOM 747 O O . CYS A 1 98 ? -7.556 -6.123 0.822 1.00 91.94 98 CYS A O 1
ATOM 749 N N . PHE A 1 99 ? -6.207 -5.199 -0.706 1.00 89.56 99 PHE A N 1
ATOM 750 C CA . PHE A 1 99 ? -6.606 -6.145 -1.742 1.00 89.56 99 PHE A CA 1
ATOM 751 C C . PHE A 1 99 ? -6.127 -7.564 -1.419 1.00 89.56 99 PHE A C 1
ATOM 753 O O . PHE A 1 99 ? -5.030 -7.750 -0.894 1.00 89.56 99 PHE A O 1
ATOM 760 N N . ALA A 1 100 ? -6.924 -8.574 -1.778 1.00 88.44 100 ALA A N 1
ATOM 761 C CA . ALA A 1 100 ? -6.668 -9.975 -1.421 1.00 88.44 100 ALA A CA 1
ATOM 762 C C . ALA A 1 100 ? -5.221 -10.473 -1.678 1.00 88.44 100 ALA A C 1
ATOM 764 O O . ALA A 1 100 ? -4.671 -11.136 -0.794 1.00 88.44 100 ALA A O 1
ATOM 765 N N . PRO A 1 101 ? -4.545 -10.132 -2.798 1.00 89.00 101 PRO A N 1
ATOM 766 C CA . PRO A 1 101 ? -3.154 -10.541 -3.023 1.00 89.00 101 PRO A CA 1
ATOM 767 C C . PRO A 1 101 ? -2.146 -9.988 -2.000 1.00 89.00 101 PRO A C 1
ATOM 769 O O . PRO A 1 101 ? -1.073 -10.565 -1.831 1.00 89.00 101 PRO A O 1
ATOM 772 N N . LEU A 1 102 ? -2.474 -8.889 -1.315 1.00 91.50 102 LEU A N 1
ATOM 773 C CA . LEU A 1 102 ? -1.602 -8.217 -0.348 1.00 91.50 102 LEU A CA 1
ATOM 774 C C . LEU A 1 102 ? -1.722 -8.794 1.067 1.00 91.50 102 LEU A C 1
ATOM 776 O O . LEU A 1 102 ? -0.833 -8.565 1.884 1.00 91.50 102 LEU A O 1
ATOM 780 N N . VAL A 1 103 ? -2.778 -9.557 1.371 1.00 93.00 103 VAL A N 1
ATOM 781 C CA . VAL A 1 103 ? -3.035 -10.092 2.723 1.00 93.00 103 VAL A CA 1
ATOM 782 C C . VAL A 1 103 ? -1.840 -10.883 3.285 1.00 93.00 103 VAL A C 1
ATOM 784 O O . VAL A 1 103 ? -1.429 -10.591 4.412 1.00 93.00 103 VAL A O 1
ATOM 787 N N . PRO A 1 104 ? -1.199 -11.812 2.538 1.00 94.00 104 PRO A N 1
ATOM 788 C CA . PRO A 1 104 ? -0.022 -12.524 3.044 1.00 94.00 104 PRO A CA 1
ATOM 789 C C . PRO A 1 104 ? 1.158 -11.588 3.324 1.00 94.00 104 PRO A C 1
ATOM 791 O O . PRO A 1 104 ? 1.906 -11.791 4.279 1.00 94.00 104 PRO A O 1
ATOM 794 N N . MET A 1 105 ? 1.317 -10.545 2.504 1.00 94.81 105 MET A N 1
ATOM 795 C CA . MET A 1 105 ? 2.389 -9.568 2.660 1.00 94.81 105 MET A CA 1
ATOM 796 C C . MET A 1 105 ? 2.174 -8.697 3.896 1.00 94.81 105 MET A C 1
ATOM 798 O O . MET A 1 105 ? 3.133 -8.437 4.615 1.00 94.81 105 MET A O 1
ATOM 802 N N . VAL A 1 106 ? 0.937 -8.285 4.181 1.00 95.19 106 VAL A N 1
ATOM 803 C CA . VAL A 1 106 ? 0.603 -7.549 5.409 1.00 95.19 106 VAL A CA 1
ATOM 804 C C . VAL A 1 106 ? 0.933 -8.386 6.646 1.00 95.19 106 VAL A C 1
ATOM 806 O O . VAL A 1 106 ? 1.599 -7.890 7.556 1.00 95.19 106 VAL A O 1
ATOM 809 N N . ALA A 1 107 ? 0.555 -9.666 6.650 1.00 93.94 107 ALA A N 1
ATOM 810 C CA . ALA A 1 107 ? 0.867 -10.566 7.755 1.00 93.94 107 ALA A CA 1
ATOM 811 C C . ALA A 1 107 ? 2.383 -10.725 7.967 1.00 93.94 107 ALA A C 1
ATOM 813 O O . ALA A 1 107 ? 2.868 -10.563 9.085 1.00 93.94 107 ALA A O 1
ATOM 814 N N . ASP A 1 108 ? 3.148 -10.969 6.900 1.00 94.12 108 ASP A N 1
ATOM 815 C CA . ASP A 1 108 ? 4.606 -11.145 6.975 1.00 94.12 108 ASP A CA 1
ATOM 816 C C . ASP A 1 108 ? 5.350 -9.852 7.369 1.00 94.12 108 ASP A C 1
ATOM 818 O O . ASP A 1 108 ? 6.216 -9.834 8.254 1.00 94.12 108 ASP A O 1
ATOM 822 N N . LYS A 1 109 ? 5.017 -8.739 6.705 1.00 94.12 109 LYS A N 1
ATOM 823 C CA . LYS A 1 109 ? 5.766 -7.478 6.798 1.00 94.12 109 LYS A CA 1
ATOM 824 C C . LYS A 1 109 ? 5.359 -6.619 7.982 1.00 94.12 109 LYS A C 1
ATOM 826 O O . LYS A 1 109 ? 6.239 -6.013 8.587 1.00 94.12 109 LYS A O 1
ATOM 831 N N . LEU A 1 110 ? 4.074 -6.584 8.321 1.00 94.38 110 LEU A N 1
ATOM 832 C CA . LEU A 1 110 ? 3.539 -5.729 9.384 1.00 94.38 110 LEU A CA 1
ATOM 833 C C . LEU A 1 110 ? 3.189 -6.515 10.651 1.00 94.38 110 LEU A C 1
ATOM 835 O O . LEU A 1 110 ? 3.028 -5.917 11.709 1.00 94.38 110 LEU A O 1
ATOM 839 N N . GLY A 1 111 ? 3.097 -7.849 10.578 1.00 92.62 111 GLY A N 1
ATOM 840 C CA . GLY A 1 111 ? 2.646 -8.664 11.709 1.00 92.62 111 GLY A CA 1
ATOM 841 C C . GLY A 1 111 ? 1.159 -8.472 12.027 1.00 92.62 111 GLY A C 1
ATOM 842 O O . GLY A 1 111 ? 0.731 -8.794 13.133 1.00 92.62 111 GLY A O 1
ATOM 843 N N . LEU A 1 112 ? 0.382 -7.930 11.087 1.00 93.19 112 LEU A N 1
ATOM 844 C CA . LEU A 1 112 ? -1.031 -7.601 11.258 1.00 93.19 112 LEU A CA 1
ATOM 845 C C . LEU A 1 112 ? -1.917 -8.563 10.473 1.00 93.19 112 LEU A C 1
ATOM 847 O O . LEU A 1 112 ? -1.516 -9.098 9.440 1.00 93.19 112 LEU A O 1
ATOM 851 N N . GLN A 1 113 ? -3.150 -8.746 10.936 1.00 91.81 113 GLN A N 1
ATOM 852 C CA . GLN A 1 113 ? -4.188 -9.348 10.106 1.00 91.81 113 GLN A CA 1
ATOM 853 C C . GLN A 1 113 ? -4.866 -8.264 9.272 1.00 91.81 113 GLN A C 1
ATOM 855 O O . GLN A 1 113 ? -5.103 -7.162 9.761 1.00 91.81 113 GLN A O 1
ATOM 860 N N . ALA A 1 114 ? -5.169 -8.586 8.016 1.00 91.31 114 ALA A N 1
ATOM 861 C CA . ALA A 1 114 ? -5.870 -7.688 7.112 1.00 91.31 114 ALA A CA 1
ATOM 862 C C . ALA A 1 114 ? -7.227 -8.262 6.712 1.00 91.31 114 ALA A C 1
ATOM 864 O O . ALA A 1 114 ? -7.343 -9.445 6.380 1.00 91.31 114 ALA A O 1
ATOM 865 N N . LYS A 1 115 ? -8.236 -7.394 6.684 1.00 89.44 115 LYS A N 1
ATOM 866 C CA . LYS A 1 115 ? -9.503 -7.634 6.001 1.00 89.44 115 LYS A CA 1
ATOM 867 C C . LYS A 1 115 ? -9.254 -7.508 4.499 1.00 89.44 115 LYS A C 1
ATOM 869 O O . LYS A 1 115 ? -8.591 -6.575 4.039 1.00 89.44 115 LYS A O 1
ATOM 874 N N . TYR A 1 116 ? -9.759 -8.470 3.738 1.00 87.56 116 TYR A N 1
ATOM 875 C CA . TYR A 1 116 ? -9.531 -8.513 2.301 1.00 87.56 116 TYR A CA 1
ATOM 876 C C . TYR A 1 116 ? -10.599 -7.723 1.546 1.00 87.56 116 TYR A C 1
ATOM 878 O O . TYR A 1 116 ? -11.775 -7.705 1.910 1.00 87.56 116 TYR A O 1
ATOM 886 N N . VAL A 1 117 ? -10.173 -7.125 0.442 1.00 86.50 117 VAL A N 1
ATOM 887 C CA . VAL A 1 117 ? -11.022 -6.464 -0.543 1.00 86.50 117 VAL A CA 1
ATOM 888 C C . VAL A 1 117 ? -10.791 -7.131 -1.910 1.00 86.50 117 VAL A C 1
ATOM 890 O O . VAL A 1 117 ? -9.635 -7.400 -2.264 1.00 86.50 117 VAL A O 1
ATOM 893 N N . PRO A 1 118 ? -11.846 -7.436 -2.689 1.00 85.12 118 PRO A N 1
ATOM 894 C CA . PRO A 1 118 ? -11.699 -7.901 -4.069 1.00 85.12 118 PRO A CA 1
ATOM 895 C C . PRO A 1 118 ? -10.952 -6.881 -4.939 1.00 85.12 118 PRO A C 1
ATOM 897 O O . PRO A 1 118 ? -11.134 -5.678 -4.782 1.00 85.12 118 PRO A O 1
ATOM 900 N N . PHE A 1 119 ? -10.108 -7.345 -5.861 1.00 75.31 119 PHE A N 1
ATOM 901 C CA . PHE A 1 119 ? -9.290 -6.459 -6.706 1.00 75.31 119 PHE A CA 1
ATOM 902 C C . PHE A 1 119 ? -10.129 -5.547 -7.621 1.00 75.31 119 PHE A C 1
ATOM 904 O O . PHE A 1 119 ? -9.710 -4.450 -7.968 1.00 75.31 119 PHE A O 1
ATOM 911 N N . ASP A 1 120 ? -11.326 -5.995 -7.982 1.00 81.19 120 ASP A N 1
ATOM 912 C CA . ASP A 1 120 ? -12.314 -5.309 -8.812 1.00 81.19 120 ASP A CA 1
ATOM 913 C C . ASP A 1 120 ? -13.349 -4.510 -7.997 1.00 81.19 120 ASP A C 1
ATOM 915 O O . ASP A 1 120 ? -14.321 -3.997 -8.554 1.00 81.19 120 ASP A O 1
ATOM 919 N N . ALA A 1 121 ? -13.166 -4.392 -6.678 1.00 84.44 121 ALA A N 1
ATOM 920 C CA . ALA A 1 121 ? -14.112 -3.692 -5.823 1.00 84.44 121 ALA A CA 1
ATOM 921 C C . ALA A 1 121 ? -14.179 -2.195 -6.158 1.00 84.44 121 ALA A C 1
ATOM 923 O O . ALA A 1 121 ? -13.173 -1.483 -6.200 1.00 84.44 121 ALA A O 1
ATOM 924 N N . THR A 1 122 ? -15.399 -1.692 -6.330 1.00 87.31 122 THR A N 1
ATOM 925 C CA . THR A 1 122 ? -15.648 -0.254 -6.439 1.00 87.31 122 THR A CA 1
ATOM 926 C C . THR A 1 122 ? -15.487 0.426 -5.073 1.00 87.31 122 THR A C 1
ATOM 928 O O . THR A 1 122 ? -15.636 -0.230 -4.035 1.00 87.31 122 THR A O 1
ATOM 931 N N . PRO A 1 123 ? -15.259 1.751 -5.031 1.00 85.00 123 PRO A N 1
ATOM 932 C CA . PRO A 1 123 ? -15.237 2.513 -3.782 1.00 85.00 123 PRO A CA 1
ATOM 933 C C . PRO A 1 123 ? -16.444 2.252 -2.864 1.00 85.00 123 PRO A C 1
ATOM 935 O O . PRO A 1 123 ? -16.290 2.042 -1.661 1.00 85.00 123 PRO A O 1
ATOM 938 N N . SER A 1 124 ? -17.648 2.174 -3.438 1.00 84.50 124 SER A N 1
ATOM 939 C CA . SER A 1 124 ? -18.877 1.861 -2.699 1.00 84.50 124 SER A CA 1
ATOM 940 C C . SER A 1 124 ? -18.908 0.419 -2.179 1.00 84.50 124 SER A C 1
ATOM 942 O O . SER A 1 124 ? -19.401 0.171 -1.082 1.00 84.50 124 SER A O 1
ATOM 944 N N . ALA A 1 125 ? -18.361 -0.546 -2.928 1.00 85.62 125 ALA A N 1
ATOM 945 C CA . ALA A 1 125 ? -18.257 -1.929 -2.464 1.00 85.62 125 ALA A CA 1
ATOM 946 C C . ALA A 1 125 ? -17.303 -2.051 -1.267 1.00 85.62 125 ALA A C 1
ATOM 948 O O . ALA A 1 125 ? -17.598 -2.775 -0.319 1.00 85.62 125 ALA A O 1
ATOM 949 N N . ILE A 1 126 ? -16.201 -1.296 -1.270 1.00 86.19 126 ILE A N 1
ATOM 950 C CA . ILE A 1 126 ? -15.279 -1.223 -0.129 1.00 86.19 126 ILE A CA 1
ATOM 951 C C . ILE A 1 126 ? -15.991 -0.670 1.090 1.00 86.19 126 ILE A C 1
ATOM 953 O O . ILE A 1 126 ? -15.925 -1.283 2.150 1.00 86.19 126 ILE A O 1
ATOM 957 N N . LEU A 1 127 ? -16.726 0.431 0.942 1.00 84.06 127 LEU A N 1
ATOM 958 C CA . LEU A 1 127 ? -17.516 0.980 2.038 1.00 84.06 127 LEU A CA 1
ATOM 959 C C . LEU A 1 127 ? -18.479 -0.062 2.635 1.00 84.06 127 LEU A C 1
ATOM 961 O O . LEU A 1 127 ? -18.558 -0.206 3.856 1.00 84.06 127 LEU A O 1
ATOM 965 N N . ASN A 1 128 ? -19.165 -0.838 1.795 1.00 83.81 128 ASN A N 1
ATOM 966 C CA . ASN A 1 128 ? -20.038 -1.918 2.261 1.00 83.81 128 ASN A CA 1
ATOM 967 C C . ASN A 1 128 ? -19.257 -2.998 3.030 1.00 83.81 128 ASN A C 1
ATOM 969 O O . ASN A 1 128 ? -19.701 -3.459 4.077 1.00 83.81 128 ASN A O 1
ATOM 973 N N . ILE A 1 129 ? -18.068 -3.379 2.560 1.00 83.81 129 ILE A N 1
ATOM 974 C CA . ILE A 1 129 ? -17.203 -4.343 3.257 1.00 83.81 129 ILE A CA 1
ATOM 975 C C . ILE A 1 129 ? -16.748 -3.792 4.617 1.00 83.81 129 ILE A C 1
ATOM 977 O O . ILE A 1 129 ? -16.748 -4.526 5.605 1.00 83.81 129 ILE A O 1
ATOM 981 N N . LEU A 1 130 ? -16.378 -2.512 4.691 1.00 81.00 130 LEU A N 1
ATOM 982 C CA . LEU A 1 130 ? -15.947 -1.874 5.938 1.00 81.00 130 LEU A CA 1
ATOM 983 C C . LEU A 1 130 ? -17.096 -1.775 6.947 1.00 81.00 130 LEU A C 1
ATOM 985 O O . LEU A 1 130 ? -16.908 -2.078 8.121 1.00 81.00 130 LEU A O 1
ATOM 989 N N . THR A 1 131 ? -18.291 -1.402 6.488 1.00 77.88 131 THR A N 1
ATOM 990 C CA . THR A 1 131 ? -19.485 -1.274 7.340 1.00 77.88 131 THR A CA 1
ATOM 991 C C . THR A 1 131 ? -20.002 -2.623 7.837 1.00 77.88 131 THR A C 1
ATOM 993 O O . THR A 1 131 ? -20.362 -2.730 9.003 1.00 77.88 131 THR A O 1
ATOM 996 N N . LEU A 1 132 ? -19.990 -3.671 7.005 1.00 75.88 132 LEU A N 1
ATOM 997 C CA . LEU A 1 132 ? -20.420 -5.018 7.409 1.00 75.88 132 LEU A CA 1
ATOM 998 C C . LEU A 1 132 ? -19.472 -5.668 8.425 1.00 75.88 132 LEU A C 1
ATOM 1000 O O . LEU A 1 132 ? -19.915 -6.430 9.282 1.00 75.88 132 LEU A O 1
ATOM 1004 N N . ASN A 1 133 ? -18.173 -5.379 8.329 1.00 69.44 133 ASN A N 1
ATOM 1005 C CA . ASN A 1 133 ? -17.154 -5.984 9.187 1.00 69.44 133 ASN A CA 1
ATOM 1006 C C . ASN A 1 133 ? -16.869 -5.194 10.469 1.00 69.44 133 ASN A C 1
ATOM 1008 O O . ASN A 1 133 ? -16.053 -5.647 11.277 1.00 69.44 133 ASN A O 1
ATOM 1012 N N . ASN A 1 134 ? -17.493 -4.028 10.657 1.00 67.31 134 ASN A N 1
ATOM 1013 C CA . ASN A 1 134 ? -17.305 -3.208 11.845 1.00 67.31 134 ASN A CA 1
ATOM 1014 C C . ASN A 1 134 ? -18.524 -3.282 12.757 1.00 67.31 134 ASN A C 1
ATOM 1016 O O . ASN A 1 134 ? -19.627 -2.874 12.416 1.00 67.31 134 ASN A O 1
ATOM 1020 N N . THR A 1 135 ? -18.298 -3.785 13.969 1.00 56.94 135 THR A N 1
ATOM 1021 C CA . THR A 1 135 ? -19.310 -3.814 15.034 1.00 56.94 135 THR A CA 1
ATOM 1022 C C . THR A 1 135 ? -19.480 -2.456 15.720 1.00 56.94 135 THR A C 1
ATOM 1024 O O . THR A 1 135 ? -20.425 -2.266 16.483 1.00 56.94 135 THR A O 1
ATOM 1027 N N . ARG A 1 136 ? -18.566 -1.508 15.469 1.00 66.12 136 ARG A N 1
ATOM 1028 C CA . ARG A 1 136 ? -18.590 -0.142 16.005 1.00 66.12 136 ARG A CA 1
ATOM 1029 C C . ARG A 1 136 ? -19.212 0.819 14.995 1.00 66.12 136 ARG A C 1
ATOM 1031 O O . ARG A 1 136 ? -19.095 0.624 13.789 1.00 66.12 136 ARG A O 1
ATOM 1038 N N . SER A 1 137 ? -19.851 1.873 15.504 1.00 70.31 137 SER A N 1
ATOM 1039 C CA . SER A 1 137 ? -20.370 2.959 14.670 1.00 70.31 137 SER A CA 1
ATOM 1040 C C . SER A 1 137 ? -19.246 3.564 13.830 1.00 70.31 137 SER A C 1
ATOM 1042 O O . SER A 1 137 ? -18.240 4.008 14.371 1.00 70.31 137 SER A O 1
ATOM 1044 N N . MET A 1 138 ? -19.456 3.605 12.516 1.00 74.25 138 MET A N 1
ATOM 1045 C CA . MET A 1 138 ? -18.535 4.193 11.538 1.00 74.25 138 MET A CA 1
ATOM 1046 C C . MET A 1 138 ? -18.596 5.726 11.496 1.00 74.25 138 MET A C 1
ATOM 1048 O O . MET A 1 138 ? -17.673 6.367 10.998 1.00 74.25 138 MET A O 1
ATOM 1052 N N . ALA A 1 139 ? -19.667 6.324 12.026 1.00 76.12 139 ALA A N 1
ATOM 1053 C CA . ALA A 1 139 ? -19.801 7.773 12.086 1.00 76.12 139 ALA A CA 1
ATOM 1054 C C . ALA A 1 139 ? -18.710 8.371 12.989 1.00 76.12 139 ALA A C 1
ATOM 1056 O O . ALA A 1 139 ? -18.590 7.974 14.149 1.00 76.12 139 ALA A O 1
ATOM 1057 N N . ASN A 1 140 ? -17.961 9.342 12.456 1.00 80.62 140 ASN A N 1
ATOM 1058 C CA . ASN A 1 140 ? -16.794 9.986 13.075 1.00 80.62 140 ASN A CA 1
ATOM 1059 C C . ASN A 1 140 ? -15.546 9.100 13.242 1.00 80.62 140 ASN A C 1
ATOM 1061 O O . ASN A 1 140 ? -14.588 9.543 13.872 1.00 80.62 140 ASN A O 1
ATOM 1065 N N . ALA A 1 141 ? -15.525 7.888 12.680 1.00 87.56 141 ALA A N 1
ATOM 1066 C CA . ALA A 1 141 ? -14.295 7.103 12.611 1.00 87.56 141 ALA A CA 1
ATOM 1067 C C . ALA A 1 141 ? -13.285 7.778 11.666 1.00 87.56 141 ALA A C 1
ATOM 1069 O O . ALA A 1 141 ? -13.670 8.405 10.674 1.00 87.56 141 ALA A O 1
ATOM 1070 N N . ARG A 1 142 ? -11.995 7.632 11.959 1.00 92.06 142 ARG A N 1
ATOM 1071 C CA . ARG A 1 142 ? -10.870 8.126 11.168 1.00 92.06 142 ARG A CA 1
ATOM 1072 C C . ARG A 1 142 ? -10.305 6.999 10.303 1.00 92.06 142 ARG A C 1
ATOM 1074 O O . ARG A 1 142 ? -9.909 5.940 10.788 1.00 92.06 142 ARG A O 1
ATOM 1081 N N . ALA A 1 143 ? -10.234 7.238 8.999 1.00 92.44 143 ALA A N 1
ATOM 1082 C CA . ALA A 1 143 ? -9.578 6.359 8.040 1.00 92.44 143 ALA A CA 1
ATOM 1083 C C . ALA A 1 143 ? -8.259 6.968 7.561 1.00 92.44 143 ALA A C 1
ATOM 1085 O O . ALA A 1 143 ? -8.200 8.151 7.220 1.00 92.44 143 ALA A O 1
ATOM 1086 N N . LEU A 1 144 ? -7.226 6.139 7.451 1.00 94.56 144 LEU A N 1
ATOM 1087 C CA . LEU A 1 144 ? -5.962 6.480 6.811 1.00 94.56 144 LEU A CA 1
ATOM 1088 C C . LEU A 1 144 ? -5.854 5.765 5.462 1.00 94.56 144 LEU A C 1
ATOM 1090 O O . LEU A 1 144 ? -5.895 4.537 5.387 1.00 94.56 144 LEU A O 1
ATOM 1094 N N . LEU A 1 145 ? -5.684 6.533 4.391 1.00 93.88 145 LEU A N 1
ATOM 1095 C CA . LEU A 1 145 ? -5.447 6.025 3.042 1.00 93.88 145 LEU A CA 1
ATOM 1096 C C . LEU A 1 145 ? -3.996 6.310 2.644 1.00 93.88 145 LEU A C 1
ATOM 1098 O O . LEU A 1 145 ? -3.611 7.475 2.510 1.00 93.88 145 LEU A O 1
ATOM 1102 N N . LEU A 1 146 ? -3.203 5.258 2.435 1.00 91.88 146 LEU A N 1
ATOM 1103 C CA . LEU A 1 146 ? -1.800 5.373 2.030 1.00 91.88 146 LEU A CA 1
ATOM 1104 C C . LEU A 1 146 ? -1.670 5.347 0.508 1.00 91.88 14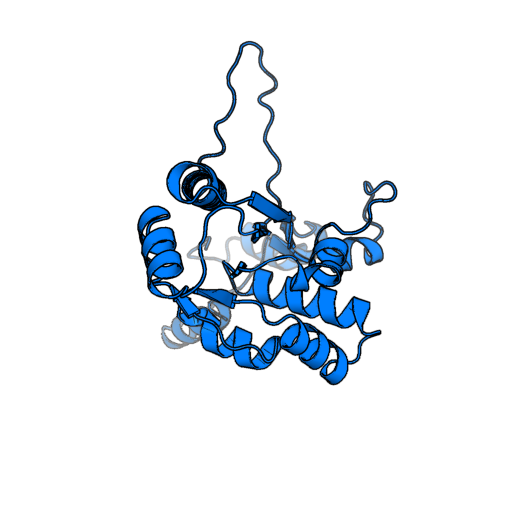6 LEU A C 1
ATOM 1106 O O . LEU A 1 146 ? -1.778 4.287 -0.099 1.00 91.88 146 LEU A O 1
ATOM 1110 N N . LYS A 1 147 ? -1.424 6.505 -0.110 1.00 88.12 147 LYS A N 1
ATOM 1111 C CA . LYS A 1 147 ? -1.448 6.683 -1.573 1.00 88.12 147 LYS A CA 1
ATOM 1112 C C . LYS A 1 147 ? -0.074 7.019 -2.167 1.00 88.12 147 LYS A C 1
ATOM 1114 O O . LYS A 1 147 ? 0.768 7.583 -1.463 1.00 88.12 147 LYS A O 1
ATOM 1119 N N . PRO A 1 148 ? 0.158 6.769 -3.468 1.00 85.00 148 PRO A N 1
ATOM 1120 C CA . PRO A 1 148 ? 1.274 7.390 -4.171 1.00 85.00 148 PRO A CA 1
ATOM 1121 C C . PRO A 1 148 ? 1.162 8.921 -4.162 1.00 85.00 148 PRO A C 1
ATOM 1123 O O . PRO A 1 148 ? 0.067 9.500 -4.149 1.00 85.00 148 PRO A O 1
ATOM 1126 N N . HIS A 1 149 ? 2.308 9.592 -4.221 1.00 82.50 149 HIS A N 1
ATOM 1127 C CA . HIS A 1 149 ? 2.371 11.005 -4.549 1.00 82.50 149 HIS A CA 1
ATOM 1128 C C . HIS A 1 149 ? 1.899 11.204 -5.981 1.00 82.50 149 HIS A C 1
ATOM 1130 O O . HIS A 1 149 ? 2.308 10.479 -6.887 1.00 82.50 149 HIS A O 1
ATOM 1136 N N . ARG A 1 150 ? 1.057 12.212 -6.172 1.00 70.94 150 ARG A N 1
ATOM 1137 C CA . ARG A 1 150 ? 0.632 12.670 -7.485 1.00 70.94 150 ARG A CA 1
ATOM 1138 C C . ARG A 1 150 ? 0.951 14.150 -7.544 1.00 70.94 150 ARG A C 1
ATOM 1140 O O . ARG A 1 150 ? 0.481 14.900 -6.689 1.00 70.94 150 ARG A O 1
ATOM 1147 N N . GLU A 1 151 ? 1.752 14.546 -8.521 1.00 59.53 151 GLU A N 1
ATOM 1148 C CA . GLU A 1 151 ? 1.857 15.955 -8.872 1.00 59.53 151 GLU A CA 1
ATOM 1149 C C . GLU A 1 151 ? 0.526 16.357 -9.506 1.00 59.53 151 GLU A C 1
ATOM 1151 O O . GLU A 1 151 ? 0.085 15.766 -10.495 1.00 59.53 151 GLU A O 1
ATOM 1156 N N . VAL A 1 152 ? -0.162 17.317 -8.891 1.00 56.66 152 VAL A N 1
ATOM 1157 C CA . VAL A 1 152 ? -1.318 17.946 -9.524 1.00 56.66 152 VAL A CA 1
ATOM 1158 C C . VAL A 1 152 ? -0.745 18.795 -10.650 1.00 56.66 152 VAL A C 1
ATOM 1160 O O . VAL A 1 152 ? -0.083 19.796 -10.392 1.00 56.66 152 VAL A O 1
ATOM 1163 N N . LEU A 1 153 ? -0.943 18.369 -11.898 1.00 48.03 153 LEU A N 1
ATOM 1164 C CA . LEU A 1 153 ? -0.596 19.184 -13.056 1.00 48.03 153 LEU A CA 1
ATOM 1165 C C . LEU A 1 153 ? -1.542 20.388 -13.076 1.00 48.03 153 LEU A C 1
ATOM 1167 O O . LEU A 1 153 ? -2.653 20.314 -13.604 1.00 48.03 153 LEU A O 1
ATOM 1171 N N . GLU A 1 154 ? -1.123 21.493 -12.463 1.00 43.53 154 GLU A N 1
ATOM 1172 C CA . GLU A 1 154 ? -1.793 22.774 -12.637 1.00 43.53 154 GLU A CA 1
ATOM 1173 C C . GLU A 1 154 ? -1.636 23.174 -14.103 1.00 43.53 154 GLU A C 1
ATOM 1175 O O . GLU A 1 154 ? -0.544 23.471 -14.591 1.00 43.53 154 GLU A O 1
ATOM 1180 N N . SER A 1 155 ? -2.745 23.118 -14.837 1.00 44.94 155 SER A N 1
ATOM 1181 C CA . SER A 1 155 ? -2.787 23.572 -16.220 1.00 44.94 155 SER A CA 1
ATOM 1182 C C . SER A 1 155 ? -2.461 25.060 -16.213 1.00 44.94 155 SER A C 1
ATOM 1184 O O . SER A 1 155 ? -3.251 25.870 -15.734 1.00 44.94 155 SER A O 1
ATOM 1186 N N . SER A 1 156 ? -1.281 25.424 -16.707 1.00 45.09 156 SER A N 1
ATOM 1187 C CA . SER A 1 156 ? -0.858 26.814 -16.864 1.00 45.09 156 SER A CA 1
ATOM 1188 C C . SER A 1 156 ? -1.659 27.453 -18.007 1.00 45.09 156 SER A C 1
ATOM 1190 O O . SER A 1 156 ? -1.170 27.627 -19.117 1.00 45.09 156 SER A O 1
ATOM 1192 N N . GLY A 1 157 ? -2.937 27.725 -17.771 1.00 39.88 157 GLY A N 1
ATOM 1193 C CA . GLY A 1 157 ? -3.861 28.284 -18.748 1.00 39.88 157 GLY A CA 1
ATOM 1194 C C . GLY A 1 157 ? -5.152 28.664 -18.043 1.00 39.88 157 GLY A C 1
ATOM 1195 O O . GLY A 1 157 ? -5.787 27.814 -17.428 1.00 39.88 157 GLY A O 1
ATOM 1196 N N . GLY A 1 158 ? -5.470 29.958 -18.065 1.00 43.62 158 GLY A N 1
ATOM 1197 C CA . GLY A 1 158 ? -6.530 30.572 -17.275 1.00 43.62 158 GLY A CA 1
ATOM 1198 C C . GLY A 1 158 ? -7.920 29.949 -17.432 1.00 43.62 158 GLY A C 1
ATOM 1199 O O . GLY A 1 158 ? -8.236 29.306 -18.426 1.00 43.62 158 GLY A O 1
ATOM 1200 N N . GLU A 1 159 ? -8.733 30.244 -16.416 1.00 41.38 159 GLU A N 1
ATOM 1201 C CA . GLU A 1 159 ? -10.158 29.932 -16.246 1.00 41.38 159 GLU A CA 1
ATOM 1202 C C . GLU A 1 159 ? -10.496 28.492 -15.812 1.00 41.38 159 GLU A C 1
ATOM 1204 O O . GLU A 1 159 ? -10.699 27.584 -16.607 1.00 41.38 159 GLU A O 1
ATOM 1209 N N . ASN A 1 160 ? -10.633 28.324 -14.487 1.00 44.50 160 ASN A N 1
ATOM 1210 C CA . ASN A 1 160 ? -11.543 27.397 -13.792 1.00 44.50 160 ASN A CA 1
ATOM 1211 C C . ASN A 1 160 ? -11.584 25.914 -14.202 1.00 44.50 160 ASN A C 1
ATOM 1213 O O . ASN A 1 160 ? -12.530 25.213 -13.838 1.00 44.50 160 ASN A O 1
ATOM 1217 N N . ASN A 1 161 ? -10.549 25.376 -14.838 1.00 41.97 161 ASN A N 1
ATOM 1218 C CA . ASN A 1 161 ? -10.394 23.930 -14.952 1.00 41.97 161 ASN A CA 1
ATOM 1219 C C . ASN A 1 161 ? -9.755 23.372 -13.679 1.00 41.97 161 ASN A C 1
ATOM 1221 O O . ASN A 1 161 ? -8.571 23.047 -13.633 1.00 41.97 161 ASN A O 1
ATOM 1225 N N . VAL A 1 162 ? -10.573 23.236 -12.630 1.00 43.44 162 VAL A N 1
ATOM 1226 C CA . VAL A 1 162 ? -10.281 22.307 -11.535 1.00 43.44 162 VAL A CA 1
ATOM 1227 C C . VAL A 1 162 ? -10.186 20.930 -12.180 1.00 43.44 162 VAL A C 1
ATOM 1229 O O . VAL A 1 162 ? -11.211 20.323 -12.497 1.00 43.44 162 VAL A O 1
ATOM 1232 N N . VAL A 1 163 ? -8.965 20.447 -12.419 1.00 46.66 163 VAL A N 1
ATOM 1233 C CA . VAL A 1 163 ? -8.737 19.043 -12.753 1.00 46.66 163 VAL A CA 1
ATOM 1234 C C . VAL A 1 163 ? -9.278 18.264 -11.562 1.00 46.66 163 VAL A C 1
ATOM 1236 O O . VAL A 1 163 ? -8.646 18.194 -10.508 1.00 46.66 163 VAL A O 1
ATOM 1239 N N . ARG A 1 164 ? -10.513 17.763 -11.681 1.00 53.72 164 ARG A N 1
ATOM 1240 C CA . ARG A 1 164 ? -11.078 16.861 -10.685 1.00 53.72 164 ARG A CA 1
ATOM 1241 C C . ARG A 1 164 ? -10.149 15.662 -10.677 1.00 53.72 164 ARG A C 1
ATOM 1243 O O . ARG A 1 164 ? -10.058 14.956 -11.673 1.00 53.72 164 ARG A O 1
ATOM 1250 N N . ASP A 1 165 ? -9.426 15.484 -9.581 1.00 60.91 165 ASP A N 1
ATOM 1251 C CA . ASP A 1 165 ? -8.612 14.301 -9.348 1.00 60.91 165 ASP A CA 1
ATOM 1252 C C . ASP A 1 165 ? -9.574 13.104 -9.252 1.00 60.91 165 ASP A C 1
ATOM 1254 O O . ASP A 1 165 ? -10.074 12.778 -8.179 1.00 60.91 165 ASP A O 1
ATOM 1258 N N . THR A 1 166 ? -9.905 12.501 -10.401 1.00 64.81 166 THR A N 1
ATOM 1259 C CA . THR A 1 166 ? -10.751 11.299 -10.540 1.00 64.81 166 THR A CA 1
ATOM 1260 C C . THR A 1 166 ? -9.959 10.036 -10.231 1.00 64.81 166 THR A C 1
ATOM 1262 O O . THR A 1 166 ? -10.222 8.958 -10.764 1.00 64.81 166 THR A O 1
ATOM 1265 N N . SER A 1 167 ? -8.908 10.164 -9.427 1.00 74.44 167 SER A N 1
ATOM 1266 C CA . SER A 1 167 ? -8.206 9.005 -8.936 1.00 74.44 167 SER A CA 1
ATOM 1267 C C . SER A 1 167 ? -9.126 8.167 -8.067 1.00 74.44 167 SER A C 1
ATOM 1269 O O . SER A 1 167 ? -9.935 8.666 -7.285 1.00 74.44 167 SER A O 1
ATOM 1271 N N . TRP A 1 168 ? -8.964 6.858 -8.181 1.00 78.12 168 TRP A N 1
ATOM 1272 C CA . TRP A 1 168 ? -9.748 5.914 -7.405 1.00 78.12 168 TRP A CA 1
ATOM 1273 C C . TRP A 1 168 ? -9.587 6.136 -5.883 1.00 78.12 168 TRP A C 1
ATOM 1275 O O . TRP A 1 168 ? -10.548 5.988 -5.132 1.00 78.12 168 TRP A O 1
ATOM 1285 N N . ASP A 1 169 ? -8.415 6.598 -5.415 1.00 82.50 169 ASP A N 1
ATOM 1286 C CA . ASP A 1 169 ? -8.200 6.968 -4.007 1.00 82.50 169 ASP A CA 1
ATOM 1287 C C . ASP A 1 169 ? -8.969 8.236 -3.581 1.00 82.50 169 ASP A C 1
ATOM 1289 O O . ASP A 1 169 ? -9.436 8.312 -2.441 1.00 82.50 169 ASP A O 1
ATOM 1293 N N . CYS A 1 170 ? -9.170 9.204 -4.484 1.00 85.25 170 CYS A N 1
ATOM 1294 C CA . CYS A 1 170 ? -10.081 10.331 -4.263 1.00 85.25 170 CYS A CA 1
ATOM 1295 C C . CYS A 1 170 ? -11.538 9.887 -4.180 1.00 85.25 170 CYS A C 1
ATOM 1297 O O . CYS A 1 170 ? -12.263 10.344 -3.295 1.00 85.25 170 CYS A O 1
ATOM 1299 N N . GLU A 1 171 ? -11.972 9.013 -5.087 1.00 87.25 171 GLU A N 1
ATOM 1300 C CA . GLU A 1 171 ? -13.345 8.507 -5.107 1.00 87.25 171 GLU A CA 1
ATOM 1301 C C . GLU A 1 171 ? -13.666 7.715 -3.839 1.00 87.25 171 GLU A C 1
ATOM 1303 O O . GLU A 1 171 ? -14.707 7.946 -3.223 1.00 87.25 171 GLU A O 1
ATOM 1308 N N . LEU A 1 172 ? -12.743 6.862 -3.387 1.00 88.44 172 LEU A N 1
ATOM 1309 C CA . LEU A 1 172 ? -12.869 6.157 -2.113 1.00 88.44 172 LEU A CA 1
ATOM 1310 C C . LEU A 1 172 ? -12.905 7.114 -0.924 1.00 88.44 172 LEU A C 1
ATOM 1312 O O . LEU A 1 172 ? -13.797 6.998 -0.085 1.00 88.44 172 LEU A O 1
ATOM 1316 N N . ALA A 1 173 ? -11.995 8.088 -0.859 1.00 90.00 173 ALA A N 1
ATOM 1317 C CA . ALA A 1 173 ? -12.016 9.083 0.210 1.00 90.00 173 ALA A CA 1
ATOM 1318 C C . ALA A 1 173 ? -13.337 9.864 0.238 1.00 90.00 173 ALA A C 1
ATOM 1320 O O . ALA A 1 173 ? -13.863 10.150 1.313 1.00 90.00 173 ALA A O 1
ATOM 1321 N N . ARG A 1 174 ? -13.887 10.192 -0.936 1.00 90.38 174 ARG A N 1
ATOM 1322 C CA . ARG A 1 174 ? -15.183 10.858 -1.061 1.00 90.38 174 ARG A CA 1
ATOM 1323 C C . ARG A 1 174 ? -16.314 9.971 -0.542 1.00 90.38 174 ARG A C 1
ATOM 1325 O O . ARG A 1 174 ? -17.056 10.433 0.314 1.00 90.38 174 ARG A O 1
ATOM 1332 N N . CYS A 1 175 ? -16.401 8.712 -0.974 1.00 88.69 175 CYS A N 1
ATOM 1333 C CA . CYS A 1 175 ? -17.404 7.763 -0.476 1.00 88.69 175 CYS A CA 1
ATOM 1334 C C . CYS A 1 175 ? -17.336 7.598 1.052 1.00 88.69 175 CYS A C 1
ATOM 1336 O O . CYS A 1 175 ? -18.356 7.670 1.730 1.00 88.69 175 CYS A O 1
ATOM 1338 N N . LEU A 1 176 ? -16.139 7.452 1.626 1.00 89.88 176 LEU A N 1
ATOM 1339 C CA . LEU A 1 176 ? -15.971 7.322 3.079 1.00 89.88 176 LEU A CA 1
ATOM 1340 C C . LEU A 1 176 ? -16.420 8.586 3.838 1.00 89.88 176 LEU A C 1
ATOM 1342 O O . LEU A 1 176 ? -17.084 8.490 4.869 1.00 89.88 176 LEU A O 1
ATOM 1346 N N . ARG A 1 177 ? -16.118 9.784 3.325 1.00 90.94 177 ARG A N 1
ATOM 1347 C CA . ARG A 1 177 ? -16.545 11.044 3.961 1.00 90.94 177 ARG A CA 1
ATOM 1348 C C . ARG A 1 177 ? -18.039 11.308 3.800 1.00 90.94 177 ARG A C 1
ATOM 1350 O O . ARG A 1 177 ? -18.716 11.671 4.759 1.00 90.94 177 ARG A O 1
ATOM 1357 N N . GLU A 1 178 ? -18.555 11.171 2.584 1.00 90.12 178 GLU A N 1
ATOM 1358 C CA . GLU A 1 178 ? -19.917 11.582 2.239 1.00 90.12 178 GLU A CA 1
ATOM 1359 C C . GLU A 1 178 ? -20.951 10.561 2.708 1.00 90.12 178 GLU A C 1
ATOM 1361 O O . GLU A 1 178 ? -21.929 10.952 3.354 1.00 90.12 178 GLU A O 1
ATOM 1366 N N . ASP A 1 179 ? -20.704 9.276 2.454 1.00 87.31 179 ASP A N 1
ATOM 1367 C CA . ASP A 1 179 ? -21.677 8.209 2.689 1.00 87.31 179 ASP A CA 1
ATOM 1368 C C . ASP A 1 179 ? -21.517 7.600 4.090 1.00 87.31 179 ASP A C 1
ATOM 1370 O O . ASP A 1 179 ? -22.509 7.260 4.733 1.00 87.31 179 ASP A O 1
ATOM 1374 N N . ALA A 1 180 ? -20.283 7.516 4.602 1.00 85.94 180 ALA A N 1
ATOM 1375 C CA . ALA A 1 180 ? -19.985 6.909 5.907 1.00 85.94 180 ALA A CA 1
ATOM 1376 C C . ALA A 1 180 ? -19.752 7.919 7.042 1.00 85.94 180 ALA A C 1
ATOM 1378 O O . ALA A 1 180 ? -19.647 7.519 8.201 1.00 85.94 180 ALA A O 1
ATOM 1379 N N . LYS A 1 181 ? -19.678 9.221 6.721 1.00 89.94 181 LYS A N 1
ATOM 1380 C CA . LYS A 1 181 ? -19.384 10.308 7.676 1.00 89.94 181 LYS A CA 1
ATOM 1381 C C . LYS A 1 181 ? -18.091 10.076 8.468 1.00 89.94 181 LYS A C 1
ATOM 1383 O O . LYS A 1 181 ? -18.032 10.361 9.664 1.00 89.94 181 LYS A O 1
ATOM 1388 N N . MET A 1 182 ? -17.069 9.545 7.799 1.00 90.56 182 MET A N 1
ATOM 1389 C CA . MET A 1 182 ? -15.735 9.358 8.367 1.00 90.56 182 MET A CA 1
ATOM 1390 C C . MET A 1 182 ? -14.854 10.591 8.164 1.00 90.56 182 MET A C 1
ATOM 1392 O O . MET A 1 182 ? -14.968 11.288 7.152 1.00 90.56 182 MET A O 1
ATOM 1396 N N . ASP A 1 183 ? -13.918 10.808 9.082 1.00 92.25 183 ASP A N 1
ATOM 1397 C CA . ASP A 1 183 ? -12.738 11.632 8.821 1.00 92.25 183 ASP A CA 1
ATOM 1398 C C . ASP A 1 183 ? -11.728 10.794 8.024 1.00 92.25 183 ASP A C 1
ATOM 1400 O O . ASP A 1 183 ? -11.511 9.622 8.319 1.00 92.25 183 ASP A O 1
ATOM 1404 N N . VAL A 1 184 ? -11.137 11.352 6.970 1.00 92.31 184 VAL A N 1
ATOM 1405 C CA . VAL A 1 184 ? -10.270 10.583 6.063 1.00 92.31 184 VAL A CA 1
ATOM 1406 C C . VAL A 1 184 ? -8.988 11.349 5.802 1.00 92.31 184 VAL A C 1
ATOM 1408 O O . VAL A 1 184 ? -8.988 12.334 5.052 1.00 92.31 184 VAL A O 1
ATOM 1411 N N . ALA A 1 185 ? -7.890 10.838 6.350 1.00 92.75 185 ALA A N 1
ATOM 1412 C CA . ALA A 1 185 ? -6.539 11.284 6.060 1.00 92.75 185 ALA A CA 1
ATOM 1413 C C . ALA A 1 185 ? -6.006 10.557 4.819 1.00 92.75 185 ALA A C 1
ATOM 1415 O O . ALA A 1 185 ? -6.023 9.329 4.733 1.00 92.75 185 ALA A O 1
ATOM 1416 N N . ARG A 1 186 ? -5.517 11.318 3.838 1.00 91.50 186 ARG A N 1
ATOM 1417 C CA . ARG A 1 186 ? -4.843 10.786 2.646 1.00 91.50 186 ARG A CA 1
ATOM 1418 C C . ARG A 1 186 ? -3.368 11.128 2.740 1.00 91.50 186 ARG A C 1
ATOM 1420 O O . ARG A 1 186 ? -3.005 12.271 2.487 1.00 91.50 186 ARG A O 1
ATOM 1427 N N . VAL A 1 187 ? -2.540 10.144 3.056 1.00 90.25 187 VAL A N 1
ATOM 1428 C CA . VAL A 1 187 ? -1.109 10.351 3.282 1.00 90.25 187 VAL A CA 1
ATOM 1429 C C . VAL A 1 187 ? -0.304 9.780 2.130 1.00 90.25 187 VAL A C 1
ATOM 1431 O O . VAL A 1 187 ? -0.570 8.685 1.629 1.00 90.25 187 VAL A O 1
ATOM 1434 N N . THR A 1 188 ? 0.682 10.553 1.690 1.00 88.50 188 THR A N 1
ATOM 1435 C CA . THR A 1 188 ? 1.617 10.120 0.656 1.00 88.50 188 THR A CA 1
ATOM 1436 C C . THR A 1 188 ? 2.568 9.075 1.234 1.00 88.50 188 THR A C 1
ATOM 1438 O O . THR A 1 188 ? 3.348 9.363 2.132 1.00 88.50 188 THR A O 1
ATOM 1441 N N . ALA A 1 189 ? 2.507 7.853 0.714 1.00 89.44 189 ALA A N 1
ATOM 1442 C CA . ALA A 1 189 ? 3.334 6.739 1.164 1.00 89.44 189 ALA A CA 1
ATOM 1443 C C . ALA A 1 189 ? 4.645 6.618 0.374 1.00 89.44 189 ALA A C 1
ATOM 1445 O O . ALA A 1 189 ? 5.684 6.227 0.908 1.00 89.44 189 ALA A O 1
ATOM 1446 N N . TYR A 1 190 ? 4.604 6.9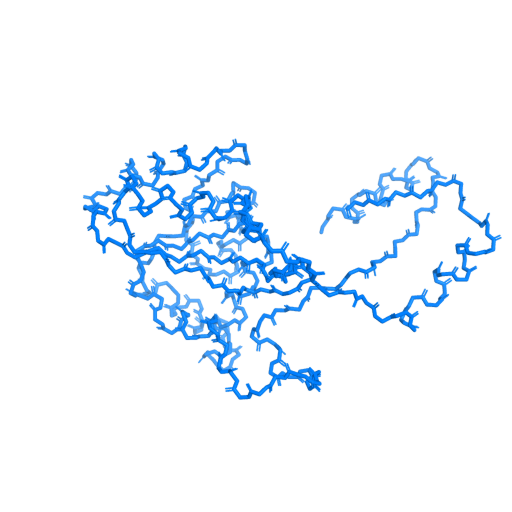41 -0.917 1.00 87.06 190 TYR A N 1
ATOM 1447 C CA . TYR A 1 190 ? 5.749 6.833 -1.813 1.00 87.06 190 TYR A CA 1
ATOM 1448 C C . TYR A 1 190 ? 5.594 7.747 -3.024 1.00 87.06 190 TYR A C 1
ATOM 1450 O O . TYR A 1 190 ? 4.498 8.200 -3.343 1.00 87.06 190 TYR A O 1
ATOM 1458 N N . ARG A 1 191 ? 6.695 7.983 -3.732 1.00 86.00 191 ARG A N 1
ATOM 1459 C CA . ARG A 1 191 ? 6.750 8.690 -5.012 1.00 86.00 191 ARG A CA 1
ATOM 1460 C C . ARG A 1 191 ? 7.251 7.743 -6.089 1.00 86.00 191 ARG A C 1
ATOM 1462 O O . ARG A 1 191 ? 8.131 6.923 -5.831 1.00 86.00 191 ARG A O 1
ATOM 1469 N N . VAL A 1 192 ? 6.700 7.869 -7.289 1.00 81.12 192 VAL A N 1
ATOM 1470 C CA . VAL A 1 192 ? 7.264 7.244 -8.486 1.00 81.12 192 VAL A CA 1
ATOM 1471 C C . VAL A 1 192 ? 8.028 8.333 -9.218 1.00 81.12 192 VAL A C 1
ATOM 1473 O O . VAL A 1 192 ? 7.431 9.301 -9.675 1.00 81.12 192 VAL A O 1
ATOM 1476 N N . CYS A 1 193 ? 9.343 8.193 -9.283 1.00 79.06 193 CYS A N 1
ATOM 1477 C CA . CYS A 1 193 ? 10.220 9.138 -9.958 1.00 79.06 193 CYS A CA 1
ATOM 1478 C C . CYS A 1 193 ? 10.808 8.472 -11.198 1.00 79.06 193 CYS A C 1
ATOM 1480 O O . CYS A 1 193 ? 11.078 7.269 -11.183 1.00 79.06 193 CYS A O 1
ATOM 1482 N N . ALA A 1 194 ? 11.075 9.245 -12.247 1.00 76.56 194 ALA A N 1
ATOM 1483 C CA . ALA A 1 194 ? 11.920 8.759 -13.330 1.00 76.56 194 ALA A CA 1
ATOM 1484 C C . ALA A 1 194 ? 13.306 8.396 -12.768 1.00 76.56 194 ALA A C 1
ATOM 1486 O O . ALA A 1 194 ? 13.829 9.079 -11.879 1.00 76.56 194 ALA A O 1
ATOM 1487 N N . ARG A 1 195 ? 13.898 7.306 -13.261 1.00 73.31 195 ARG A N 1
ATOM 1488 C CA . ARG A 1 195 ? 15.320 7.041 -13.019 1.00 73.31 195 ARG A CA 1
ATOM 1489 C C . ARG A 1 195 ? 16.161 8.014 -13.830 1.00 73.31 195 ARG A C 1
ATOM 1491 O O . ARG A 1 195 ? 15.768 8.418 -14.925 1.00 73.31 195 ARG A O 1
ATOM 1498 N N . ASP A 1 196 ? 17.324 8.364 -13.293 1.00 73.88 196 ASP A N 1
ATOM 1499 C CA . ASP A 1 196 ? 18.280 9.211 -14.000 1.00 73.88 196 ASP A CA 1
ATOM 1500 C C . ASP A 1 196 ? 18.650 8.563 -15.344 1.00 73.88 196 ASP A C 1
ATOM 1502 O O . ASP A 1 196 ? 18.987 7.381 -15.402 1.00 73.88 196 ASP A O 1
ATOM 1506 N N . ALA A 1 197 ? 18.589 9.346 -16.424 1.00 68.62 197 ALA A N 1
ATOM 1507 C CA . ALA A 1 197 ? 18.994 8.946 -17.770 1.00 68.62 197 ALA A CA 1
ATOM 1508 C C . ALA A 1 197 ? 20.417 8.366 -17.827 1.00 68.62 197 ALA A C 1
ATOM 1510 O O . ALA A 1 197 ? 20.713 7.537 -18.687 1.00 68.62 197 ALA A O 1
ATOM 1511 N N . ALA A 1 198 ? 21.298 8.783 -16.915 1.00 70.69 198 ALA A N 1
ATOM 1512 C CA . ALA A 1 198 ? 22.643 8.240 -16.803 1.00 70.69 198 ALA A CA 1
ATOM 1513 C C . ALA A 1 198 ? 22.667 6.778 -16.316 1.00 70.69 198 ALA A C 1
ATOM 1515 O O . ALA A 1 198 ? 23.569 6.034 -16.701 1.00 70.69 198 ALA A O 1
ATOM 1516 N N . GLU A 1 199 ? 21.687 6.348 -15.513 1.00 68.19 199 GLU A N 1
ATOM 1517 C CA . GLU A 1 199 ? 21.647 5.007 -14.908 1.00 68.19 199 GLU A CA 1
ATOM 1518 C C . GLU A 1 199 ? 21.228 3.893 -15.876 1.00 68.19 199 GLU A C 1
ATOM 1520 O O . GLU A 1 199 ? 21.458 2.726 -15.569 1.00 68.19 199 GLU A O 1
ATOM 1525 N N . TRP A 1 200 ? 20.632 4.226 -17.024 1.00 71.38 200 TRP A N 1
ATOM 1526 C CA . TRP A 1 200 ? 20.181 3.255 -18.035 1.00 71.38 200 TRP A CA 1
ATOM 1527 C C . TRP A 1 200 ? 20.769 3.534 -19.424 1.00 71.38 200 TRP A C 1
ATOM 1529 O O . TRP A 1 200 ? 20.180 3.210 -20.456 1.00 71.38 200 TRP A O 1
ATOM 1539 N N . ARG A 1 201 ? 21.958 4.153 -19.459 1.00 71.44 201 ARG A N 1
ATOM 1540 C CA . ARG A 1 201 ? 22.691 4.439 -20.703 1.00 71.44 201 ARG A CA 1
ATOM 1541 C C . ARG A 1 201 ? 22.913 3.189 -21.555 1.00 71.44 201 ARG A C 1
ATOM 1543 O O . ARG A 1 201 ? 22.730 3.255 -22.758 1.00 71.44 201 ARG A O 1
ATOM 1550 N N . LEU A 1 202 ? 23.251 2.055 -20.941 1.00 69.44 202 LEU A N 1
ATOM 1551 C CA . LEU A 1 202 ? 23.503 0.795 -21.651 1.00 69.44 202 LEU A CA 1
ATOM 1552 C C . LEU A 1 202 ? 22.247 0.257 -22.347 1.00 69.44 202 LEU A C 1
ATOM 1554 O O . LEU A 1 202 ? 22.299 -0.135 -23.509 1.00 69.44 202 LEU A O 1
ATOM 1558 N N . GLU A 1 203 ? 21.114 0.262 -21.652 1.00 74.56 203 GLU A N 1
ATOM 1559 C CA . GLU A 1 203 ? 19.822 -0.167 -22.181 1.00 74.56 203 GLU A CA 1
ATOM 1560 C C . GLU A 1 203 ? 19.320 0.790 -23.263 1.00 74.56 203 GLU A C 1
ATOM 1562 O O . GLU A 1 203 ? 18.764 0.353 -24.272 1.00 74.56 203 GLU A O 1
ATOM 1567 N N . ARG A 1 204 ? 19.564 2.092 -23.082 1.00 72.50 204 ARG A 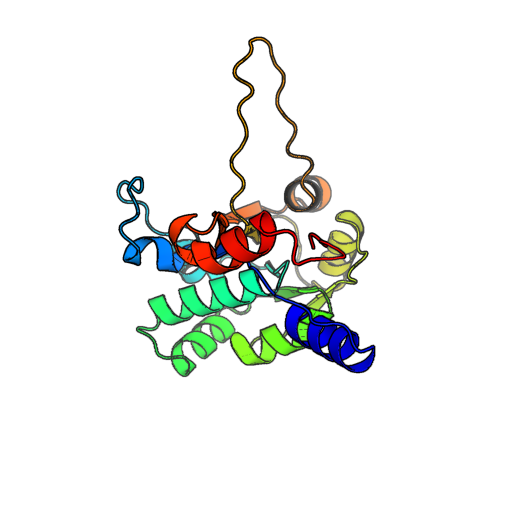N 1
ATOM 1568 C CA . ARG A 1 204 ? 19.279 3.118 -24.081 1.00 72.50 204 ARG A CA 1
ATOM 1569 C C . ARG A 1 204 ? 20.126 2.936 -25.341 1.00 72.50 204 ARG A C 1
ATOM 1571 O O . ARG A 1 204 ? 19.564 2.942 -26.429 1.00 72.50 204 ARG A O 1
ATOM 1578 N N . ASP A 1 205 ? 21.429 2.708 -25.210 1.00 76.06 205 ASP A N 1
ATOM 1579 C CA . ASP A 1 205 ? 22.334 2.478 -26.343 1.00 76.06 205 ASP A CA 1
ATOM 1580 C C . ASP A 1 205 ? 21.961 1.184 -27.095 1.00 76.06 205 ASP A C 1
ATOM 1582 O O . ASP A 1 205 ? 21.987 1.128 -28.327 1.00 76.06 205 ASP A O 1
ATOM 1586 N N . TRP A 1 206 ? 21.541 0.139 -26.374 1.00 75.69 206 TRP A N 1
ATOM 1587 C CA . TRP A 1 206 ? 20.992 -1.090 -26.964 1.00 75.69 206 TRP A CA 1
ATOM 1588 C C . TRP A 1 206 ? 19.663 -0.866 -27.691 1.00 75.69 206 TRP A C 1
ATOM 1590 O O . TRP A 1 206 ? 19.396 -1.504 -28.710 1.00 75.69 206 TRP A O 1
ATOM 1600 N N . TYR A 1 207 ? 18.830 0.047 -27.188 1.00 73.81 207 TYR A N 1
ATOM 1601 C CA . TYR A 1 207 ? 17.589 0.426 -27.853 1.00 73.81 207 TYR A CA 1
ATOM 1602 C C . TYR A 1 207 ? 17.854 1.225 -29.125 1.00 73.81 207 TYR A C 1
ATOM 1604 O O . TYR A 1 207 ? 17.344 0.883 -30.192 1.00 73.81 207 TYR A O 1
ATOM 1612 N N . GLU A 1 208 ? 18.708 2.240 -29.033 1.00 77.12 208 GLU A N 1
ATOM 1613 C CA . GLU A 1 208 ? 19.064 3.118 -30.148 1.00 77.12 208 GLU A CA 1
ATOM 1614 C C . GLU A 1 208 ? 19.831 2.378 -31.263 1.00 77.12 208 GLU A C 1
ATOM 1616 O O . GLU A 1 208 ? 19.748 2.768 -32.425 1.00 77.12 208 GLU A O 1
ATOM 1621 N N . SER A 1 209 ? 20.506 1.267 -30.950 1.00 79.69 209 SER A N 1
ATOM 1622 C CA . SER A 1 209 ? 21.163 0.393 -31.938 1.00 79.69 209 SER A CA 1
ATOM 1623 C C . SER A 1 209 ? 20.223 -0.585 -32.662 1.00 79.69 209 SER A C 1
ATOM 1625 O O . SER A 1 209 ? 20.669 -1.308 -33.553 1.00 79.69 209 SER A O 1
ATOM 1627 N N . GLY A 1 210 ? 18.921 -0.591 -32.344 1.00 76.12 210 GLY A N 1
ATOM 1628 C CA . GLY A 1 210 ? 17.912 -1.363 -33.081 1.00 76.12 210 GLY A CA 1
ATOM 1629 C C . GLY A 1 210 ? 17.935 -2.870 -32.808 1.00 76.12 210 GLY A C 1
ATOM 1630 O O . GLY A 1 210 ? 17.452 -3.649 -33.625 1.00 76.12 210 GLY A O 1
ATOM 1631 N N . HIS A 1 211 ? 18.486 -3.300 -31.670 1.00 78.75 211 HIS A N 1
ATOM 1632 C CA . HIS A 1 211 ? 18.600 -4.716 -31.299 1.00 78.75 211 HIS A CA 1
ATOM 1633 C C . HIS A 1 211 ? 17.336 -5.321 -30.658 1.00 78.75 211 HIS A C 1
ATOM 1635 O O . HIS A 1 211 ? 17.381 -6.456 -30.179 1.00 78.75 211 HIS A O 1
ATOM 1641 N N . PHE A 1 212 ? 16.212 -4.597 -30.645 1.00 80.00 212 PHE A N 1
ATOM 1642 C CA . PHE A 1 212 ? 14.942 -5.079 -30.099 1.00 80.00 212 PHE A CA 1
ATOM 1643 C C . PHE A 1 212 ? 13.885 -5.251 -31.184 1.00 80.00 212 PHE A C 1
ATOM 1645 O O . PHE A 1 212 ? 13.551 -4.303 -31.888 1.00 80.00 212 PHE A O 1
ATOM 1652 N N . ASP A 1 213 ? 13.291 -6.443 -31.241 1.00 82.81 213 ASP A N 1
ATOM 1653 C CA . ASP A 1 213 ? 12.156 -6.725 -32.124 1.00 82.81 213 ASP A CA 1
ATOM 1654 C C . ASP A 1 213 ? 10.834 -6.149 -31.578 1.00 82.81 213 ASP A C 1
ATOM 1656 O O . ASP A 1 213 ? 9.928 -5.820 -32.341 1.00 82.81 213 ASP A O 1
ATOM 1660 N N . VAL A 1 214 ? 10.699 -6.048 -30.246 1.00 82.81 214 VAL A N 1
ATOM 1661 C CA . VAL A 1 214 ? 9.472 -5.616 -29.553 1.00 82.81 214 VAL A CA 1
ATOM 1662 C C . VAL A 1 214 ? 9.814 -4.835 -28.285 1.00 82.81 214 VAL A C 1
ATOM 1664 O O . VAL A 1 214 ? 10.654 -5.265 -27.494 1.00 82.81 214 VAL A O 1
ATOM 1667 N N . VAL A 1 215 ? 9.096 -3.733 -28.051 1.00 80.12 215 VAL A N 1
ATOM 1668 C CA . VAL A 1 215 ? 9.112 -2.979 -26.788 1.00 80.12 215 VAL A CA 1
ATOM 1669 C C . VAL A 1 215 ? 7.736 -3.048 -26.135 1.00 80.12 215 VAL A C 1
ATOM 1671 O O . VAL A 1 215 ? 6.722 -2.795 -26.783 1.00 80.12 215 VAL A O 1
ATOM 1674 N N . TRP A 1 216 ? 7.702 -3.371 -24.842 1.00 78.69 216 TRP A N 1
ATOM 1675 C CA . TRP A 1 216 ? 6.481 -3.410 -24.040 1.00 78.69 216 TRP A CA 1
ATOM 1676 C C . TRP A 1 216 ? 6.641 -2.526 -22.798 1.00 78.69 216 TRP A C 1
ATOM 1678 O O . TRP A 1 216 ? 7.550 -2.733 -21.999 1.00 78.69 216 TRP A O 1
ATOM 1688 N N . MET A 1 217 ? 5.747 -1.545 -22.647 1.00 73.69 217 MET A N 1
ATOM 1689 C CA . MET A 1 217 ? 5.592 -0.733 -21.437 1.00 73.69 217 MET A CA 1
ATOM 1690 C C . MET A 1 217 ? 4.485 -1.318 -20.549 1.00 73.69 217 MET A C 1
ATOM 1692 O O . MET A 1 217 ? 3.374 -1.551 -21.033 1.00 73.69 217 MET A O 1
ATOM 1696 N N . ALA A 1 218 ? 4.799 -1.566 -19.278 1.00 61.66 218 ALA A N 1
ATOM 1697 C CA . ALA A 1 218 ? 3.906 -2.159 -18.283 1.00 61.66 218 ALA A CA 1
ATOM 1698 C C . ALA A 1 218 ? 3.933 -1.364 -16.976 1.00 61.66 218 ALA A C 1
ATOM 1700 O O . ALA A 1 218 ? 5.012 -0.812 -16.654 1.00 61.66 218 ALA A O 1
#

Radius of gyration: 20.16 Å; chains: 1; bounding box: 45×51×53 Å

Sequence (218 aa):
MVAGKLSSELIRRNARPVWCPVNQVVLDSRLRRLGAGVVTQNDSELLYATVELSSYEIVMLFDEVSVLALRDAALEIADGNDALAKRALQASQIDICCFAPLVPMVADKLGLQAKYVPFDATPSAILNILTLNNTRSMANARALLLKPHREVLESSGGENNVVRDTSWDCELARCLREDAKMDVARVTAYRVCARDAAEWRLERDWYESGHFDVVWMA

Organism: NCBI:txid708628

Foldseek 3Di:
DVVVVVCVVCVVVVHHDDDDPQKDKFFLLCVVPPPPDDDDDDDAPLLVCLVVVLLAQEEEDEDLLLLVLNLVSLCVVVVNDQVNSLVSLVVSNHAYEYAPVCQVVNCVRNVDGYDHDHNPDALVNVVVSVVVPDPDQLAAGEYEYADADDDPPPPPDDDDPPVPPPDSSVVNCCCSCPVRVYHYHYGHGIYIGGDPPVVCVVVVVCVVVPVDPDDDDD

Secondary structure (DSSP, 8-state):
-HHHHHHHHHHHTT--------EEEEEGGGGGGS--S---S---HHHHHHHTGGG-SEEEE-SHHHHHHHHHHHHHHTTT-HHHHHHHHHHT--EEEEEGGGHHHHHHHHS--EEEE-TT--HHHHHHHHHHT-SS--TT-EEEEEEE-------SSSS--------HHHHHHHHHHHTT--EEEEEEEEEEEEPPGGGGHHHHHHHHTT--S-----